Protein AF-A0A961FV97-F1 (afdb_monomer)

Structure (mmCIF, N/CA/C/O backbone):
data_AF-A0A961FV97-F1
#
_entry.id   AF-A0A961FV97-F1
#
loop_
_atom_site.group_PDB
_atom_site.id
_atom_site.type_symbol
_atom_site.label_atom_id
_atom_site.label_alt_id
_atom_site.label_comp_id
_atom_site.label_asym_id
_atom_site.label_entity_id
_atom_site.label_seq_id
_atom_site.pdbx_PDB_ins_code
_atom_site.Cartn_x
_atom_site.Cartn_y
_atom_site.Cartn_z
_atom_site.occupancy
_atom_site.B_iso_or_equiv
_atom_site.auth_seq_id
_atom_site.auth_comp_id
_atom_site.auth_asym_id
_atom_site.auth_atom_id
_atom_site.pdbx_PDB_model_num
ATOM 1 N N . ALA A 1 1 ? 48.982 -14.581 -46.080 1.00 37.19 1 ALA A N 1
ATOM 2 C CA . ALA A 1 1 ? 48.471 -15.186 -44.839 1.00 37.19 1 ALA A CA 1
ATOM 3 C C . ALA A 1 1 ? 47.588 -14.152 -44.159 1.00 37.19 1 ALA A C 1
ATOM 5 O O . ALA A 1 1 ? 48.095 -13.222 -43.548 1.00 37.19 1 ALA A O 1
ATOM 6 N N . THR A 1 2 ? 46.283 -14.227 -44.395 1.00 39.31 2 THR A N 1
ATOM 7 C CA . THR A 1 2 ? 45.277 -13.416 -43.706 1.00 39.31 2 THR A CA 1
ATOM 8 C C . THR A 1 2 ? 45.212 -13.889 -42.258 1.00 39.31 2 THR A C 1
ATOM 10 O O . THR A 1 2 ? 44.825 -15.026 -41.998 1.00 39.31 2 THR A O 1
ATOM 13 N N . GLY A 1 3 ? 45.691 -13.055 -41.335 1.00 36.88 3 GLY A N 1
ATOM 14 C CA . GLY A 1 3 ? 45.667 -13.336 -39.904 1.00 36.88 3 GLY A CA 1
ATOM 15 C C . GLY A 1 3 ? 44.233 -13.304 -39.395 1.00 36.88 3 GLY A C 1
ATOM 16 O O . GLY A 1 3 ? 43.638 -12.235 -39.295 1.00 36.88 3 GLY A O 1
ATOM 17 N N . ALA A 1 4 ? 43.680 -14.478 -39.099 1.00 38.97 4 ALA A N 1
ATOM 18 C CA . ALA A 1 4 ? 42.462 -14.601 -38.318 1.00 38.97 4 ALA A CA 1
ATOM 19 C C . ALA A 1 4 ? 42.787 -14.157 -36.887 1.00 38.97 4 ALA A C 1
ATOM 21 O O . ALA A 1 4 ? 43.518 -14.837 -36.167 1.00 38.97 4 ALA A O 1
ATOM 22 N N . VAL A 1 5 ? 42.295 -12.979 -36.508 1.00 42.28 5 VAL A N 1
ATOM 23 C CA . VAL A 1 5 ? 42.324 -12.508 -35.125 1.00 42.28 5 VAL A CA 1
ATOM 24 C C . VAL A 1 5 ? 41.378 -13.430 -34.364 1.00 42.28 5 VAL A C 1
ATOM 26 O O . VAL A 1 5 ? 40.165 -13.368 -34.551 1.00 42.28 5 VAL A O 1
ATOM 29 N N . ALA A 1 6 ? 41.934 -14.371 -33.603 1.00 42.12 6 ALA A N 1
ATOM 30 C CA . ALA A 1 6 ? 41.151 -15.226 -32.727 1.00 42.12 6 ALA A CA 1
ATOM 31 C C . ALA A 1 6 ? 40.450 -14.317 -31.713 1.00 42.12 6 ALA A C 1
ATOM 33 O O . ALA A 1 6 ? 41.104 -13.745 -30.841 1.00 42.12 6 ALA A O 1
ATOM 34 N N . ALA A 1 7 ? 39.139 -14.132 -31.886 1.00 45.66 7 ALA A N 1
ATOM 35 C CA . ALA A 1 7 ? 38.299 -13.448 -30.922 1.00 45.66 7 ALA A CA 1
ATOM 36 C C . ALA A 1 7 ? 38.490 -14.150 -29.575 1.00 45.66 7 ALA A C 1
ATOM 38 O O . ALA A 1 7 ? 38.237 -15.348 -29.445 1.00 45.66 7 ALA A O 1
ATOM 39 N N . THR A 1 8 ? 39.021 -13.420 -28.601 1.00 49.28 8 THR A N 1
ATOM 40 C CA . THR A 1 8 ? 39.111 -13.865 -27.216 1.00 49.28 8 THR A CA 1
ATOM 41 C C . THR A 1 8 ? 37.691 -14.125 -26.736 1.00 49.28 8 THR A C 1
ATOM 43 O O . THR A 1 8 ? 36.945 -13.183 -26.487 1.00 49.28 8 THR A O 1
ATOM 46 N N . VAL A 1 9 ? 37.298 -15.397 -26.682 1.00 55.88 9 VAL A N 1
ATOM 47 C CA . VAL A 1 9 ? 36.028 -15.814 -26.090 1.00 55.88 9 VAL A CA 1
ATOM 48 C C . VAL A 1 9 ? 36.140 -15.512 -24.601 1.00 55.88 9 VAL A C 1
ATOM 50 O O . VAL A 1 9 ? 36.917 -16.155 -23.896 1.00 55.88 9 VAL A O 1
ATOM 53 N N . ASP A 1 10 ? 35.441 -14.471 -24.156 1.00 61.47 10 ASP A N 1
ATOM 54 C CA . ASP A 1 10 ? 35.341 -14.121 -22.745 1.00 61.47 10 ASP A CA 1
ATOM 55 C C . ASP A 1 10 ? 34.707 -15.312 -21.999 1.00 61.47 10 ASP A C 1
ATOM 57 O O . ASP A 1 10 ? 33.595 -15.720 -22.344 1.00 61.47 10 ASP A O 1
ATOM 61 N N . PRO A 1 11 ? 35.399 -15.924 -21.019 1.00 65.62 11 PRO A N 1
ATOM 62 C CA . PRO A 1 11 ? 34.883 -17.081 -20.289 1.00 65.62 11 PRO A CA 1
ATOM 63 C C . PRO A 1 11 ? 33.645 -16.760 -19.437 1.00 65.62 11 PRO A C 1
ATOM 65 O O . PRO A 1 11 ? 33.004 -17.692 -18.958 1.00 65.62 11 PRO A O 1
ATOM 68 N N . ASN A 1 12 ? 33.307 -15.477 -19.261 1.00 69.12 12 ASN A N 1
ATOM 69 C CA . ASN A 1 12 ? 32.109 -15.010 -18.560 1.00 69.12 12 ASN A CA 1
ATOM 70 C C . ASN A 1 12 ? 31.096 -14.332 -19.503 1.00 69.12 12 ASN A C 1
ATOM 72 O O . ASN A 1 12 ? 30.294 -13.518 -19.043 1.00 69.12 12 ASN A O 1
ATOM 76 N N . ALA A 1 13 ? 31.153 -14.615 -20.810 1.00 79.88 13 ALA A N 1
ATOM 77 C CA . ALA A 1 13 ? 30.175 -14.098 -21.761 1.00 79.88 13 ALA A CA 1
ATOM 78 C C . ALA A 1 13 ? 28.775 -14.667 -21.479 1.00 79.88 13 ALA A C 1
ATOM 80 O O . ALA A 1 13 ? 28.587 -15.883 -21.390 1.00 79.88 13 ALA A O 1
ATOM 81 N N . ASP A 1 14 ? 27.800 -13.772 -21.378 1.00 86.56 14 ASP A N 1
ATOM 82 C CA . ASP A 1 14 ? 26.389 -14.095 -21.245 1.00 86.56 14 ASP A CA 1
ATOM 83 C C . ASP A 1 14 ? 25.780 -14.449 -22.612 1.00 86.56 14 ASP A C 1
ATOM 85 O O . ASP A 1 14 ? 26.166 -13.923 -23.660 1.00 86.56 14 ASP A O 1
ATOM 89 N N . ASP A 1 15 ? 24.778 -15.330 -22.616 1.00 87.50 15 ASP A N 1
ATOM 90 C CA . ASP A 1 15 ? 24.042 -15.671 -23.835 1.00 87.50 15 ASP A CA 1
ATOM 91 C C . ASP A 1 15 ? 23.027 -14.575 -24.188 1.00 87.50 15 ASP A C 1
ATOM 93 O O . ASP A 1 15 ? 21.862 -14.609 -23.778 1.00 87.50 15 ASP A O 1
ATOM 97 N N . LEU A 1 16 ? 23.476 -13.603 -24.984 1.00 85.19 16 LEU A N 1
ATOM 98 C CA . LEU A 1 16 ? 22.662 -12.470 -25.423 1.00 85.19 16 LEU A CA 1
ATOM 99 C C . LEU A 1 16 ? 21.421 -12.875 -26.232 1.00 85.19 16 LEU A C 1
ATOM 101 O O . LEU A 1 16 ? 20.489 -12.079 -26.317 1.00 85.19 16 LEU A O 1
ATOM 105 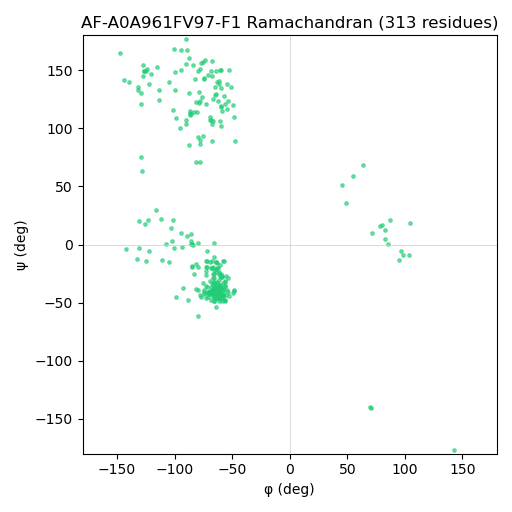N N . THR A 1 17 ? 21.339 -14.093 -26.783 1.00 86.19 17 THR A N 1
ATOM 106 C CA . THR A 1 17 ? 20.124 -14.538 -27.494 1.00 86.19 17 THR A CA 1
ATOM 107 C C . THR A 1 17 ? 18.907 -14.632 -26.569 1.00 86.19 17 THR A C 1
ATOM 109 O O . THR A 1 17 ? 17.774 -14.442 -27.014 1.00 86.19 17 THR A O 1
ATOM 112 N N . ARG A 1 18 ? 19.129 -14.789 -25.254 1.00 82.69 18 ARG A N 1
ATOM 113 C CA . ARG A 1 18 ? 18.078 -14.765 -24.221 1.00 82.69 18 ARG A CA 1
ATOM 114 C C . ARG A 1 18 ? 17.369 -13.411 -24.100 1.00 82.69 18 ARG A C 1
ATOM 116 O O . ARG A 1 18 ? 16.279 -13.332 -23.542 1.00 82.69 18 ARG A O 1
ATOM 123 N N . LEU A 1 19 ? 17.938 -12.350 -24.674 1.00 77.69 19 LEU A N 1
ATOM 124 C CA . LEU A 1 19 ? 17.291 -11.041 -24.773 1.00 77.69 19 LEU A CA 1
ATOM 125 C C . LEU A 1 19 ? 16.144 -11.009 -25.790 1.00 77.69 19 LEU A C 1
ATOM 127 O O . LEU A 1 19 ? 15.458 -9.996 -25.873 1.00 77.69 19 LEU A O 1
ATOM 131 N N . GLY A 1 20 ? 15.911 -12.086 -26.546 1.00 77.69 20 GLY A N 1
ATOM 132 C CA . GLY A 1 20 ? 14.923 -12.106 -27.628 1.00 77.69 20 GLY A CA 1
ATOM 133 C C . GLY A 1 20 ? 15.434 -11.466 -28.924 1.00 77.69 20 GLY A C 1
ATOM 134 O O . GLY A 1 20 ? 14.643 -11.129 -29.800 1.00 77.69 20 GLY A O 1
ATOM 135 N N . ILE A 1 21 ? 16.755 -11.291 -29.053 1.00 81.94 21 ILE A N 1
ATOM 136 C CA . ILE A 1 21 ? 17.415 -10.823 -30.280 1.00 81.94 21 ILE A CA 1
ATOM 137 C C . ILE A 1 21 ? 17.803 -11.996 -31.180 1.00 81.94 21 ILE A C 1
ATOM 139 O O . ILE A 1 21 ? 18.021 -13.115 -30.713 1.00 81.94 21 ILE A O 1
ATOM 143 N N . SER A 1 22 ? 17.936 -11.744 -32.484 1.00 82.62 22 SER A N 1
ATOM 144 C CA . SER A 1 22 ? 18.380 -12.775 -33.424 1.00 82.62 22 SER A CA 1
ATOM 145 C C . SER A 1 22 ? 19.824 -13.226 -33.127 1.00 82.62 22 SER A C 1
ATOM 147 O O . SER A 1 22 ? 20.645 -12.413 -32.686 1.00 82.62 22 SER A O 1
ATOM 149 N N . PRO A 1 23 ? 20.187 -14.493 -33.415 1.00 83.75 23 PRO A N 1
ATOM 150 C CA . PRO A 1 23 ? 21.558 -14.983 -33.240 1.00 83.75 23 PRO A CA 1
ATOM 151 C C . PRO A 1 23 ? 22.605 -14.164 -34.009 1.00 83.75 23 PRO A C 1
ATOM 153 O O . PRO A 1 23 ? 23.728 -13.993 -33.541 1.00 83.75 23 PRO A O 1
ATOM 156 N N . GLU A 1 24 ? 22.230 -13.621 -35.171 1.00 82.50 24 GLU A N 1
ATOM 157 C CA . GLU A 1 24 ? 23.090 -12.740 -35.968 1.00 82.50 24 GLU A CA 1
ATOM 158 C C . GLU A 1 24 ? 23.379 -11.419 -35.249 1.00 82.50 24 GLU A C 1
ATOM 160 O O . GLU A 1 24 ? 24.525 -10.967 -35.220 1.00 82.50 24 GLU A O 1
ATOM 165 N N . LEU A 1 25 ? 22.364 -10.825 -34.613 1.00 82.25 25 LEU A N 1
ATOM 166 C CA . LEU A 1 25 ? 22.528 -9.594 -33.849 1.00 82.25 25 LEU A CA 1
ATOM 167 C C . LEU A 1 25 ? 23.323 -9.834 -32.561 1.00 82.25 25 LEU A C 1
ATOM 169 O O . LEU A 1 25 ? 24.219 -9.057 -32.243 1.00 82.25 25 LEU A O 1
ATOM 173 N N . ALA A 1 26 ? 23.070 -10.943 -31.861 1.00 84.88 26 ALA A N 1
ATOM 174 C CA . ALA A 1 26 ? 23.862 -11.346 -30.700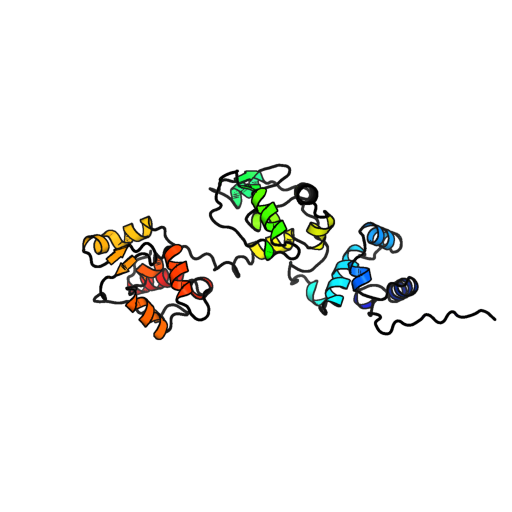 1.00 84.88 26 ALA A CA 1
ATOM 175 C C . ALA A 1 26 ? 25.351 -11.509 -31.056 1.00 84.88 26 ALA A C 1
ATOM 177 O O . ALA A 1 26 ? 26.225 -11.009 -30.347 1.00 84.88 26 ALA A O 1
ATOM 178 N N . ALA A 1 27 ? 25.656 -12.139 -32.197 1.00 82.94 27 ALA A N 1
ATOM 179 C CA . ALA A 1 27 ? 27.024 -12.261 -32.693 1.00 82.94 27 ALA A CA 1
ATOM 180 C C . ALA A 1 27 ? 27.648 -10.897 -33.048 1.00 82.94 27 ALA A C 1
ATOM 182 O O . ALA A 1 27 ? 28.827 -10.673 -32.768 1.00 82.94 27 ALA A O 1
ATOM 183 N N . ALA A 1 28 ? 26.869 -9.972 -33.619 1.00 82.62 28 ALA A N 1
ATOM 184 C CA . ALA A 1 28 ? 27.327 -8.618 -33.928 1.00 82.62 28 ALA A CA 1
ATOM 185 C C . ALA A 1 28 ? 27.635 -7.793 -32.665 1.00 82.62 28 ALA A C 1
ATOM 187 O O . ALA A 1 28 ? 28.627 -7.064 -32.641 1.00 82.62 28 ALA A O 1
ATOM 188 N N . LEU A 1 29 ? 26.831 -7.930 -31.605 1.00 84.44 29 LEU A N 1
ATOM 189 C CA . LEU A 1 29 ? 27.078 -7.298 -30.303 1.00 84.44 29 LEU A CA 1
ATOM 190 C C . LEU A 1 29 ? 28.338 -7.867 -29.635 1.00 84.44 29 LEU A C 1
ATOM 192 O O . LEU A 1 29 ? 29.216 -7.098 -29.237 1.00 84.44 29 LEU A O 1
ATOM 196 N N . ASN A 1 30 ? 28.496 -9.194 -29.648 1.00 83.94 30 ASN A N 1
ATOM 197 C CA . ASN A 1 30 ? 29.706 -9.862 -29.163 1.00 83.94 30 ASN A CA 1
ATOM 198 C C . ASN A 1 30 ? 30.962 -9.380 -29.910 1.00 83.94 30 ASN A C 1
ATOM 200 O O . ASN A 1 30 ? 31.987 -9.097 -29.292 1.00 83.94 30 ASN A O 1
ATOM 204 N N . ALA A 1 31 ? 30.882 -9.213 -31.236 1.00 82.50 31 ALA A N 1
ATOM 205 C CA . ALA A 1 31 ? 31.982 -8.686 -32.048 1.00 82.50 31 ALA A CA 1
ATOM 206 C C . ALA A 1 31 ? 32.322 -7.215 -31.737 1.00 82.50 31 ALA A C 1
ATOM 208 O O . ALA A 1 31 ? 33.460 -6.792 -31.947 1.00 82.50 31 ALA A O 1
ATOM 209 N N . LYS A 1 32 ? 31.359 -6.444 -31.215 1.00 81.44 32 LYS A N 1
ATOM 210 C CA . LYS A 1 32 ? 31.550 -5.071 -30.719 1.00 81.44 32 LYS A CA 1
ATOM 211 C C . LYS A 1 32 ? 32.032 -5.013 -29.258 1.00 81.44 32 LYS A C 1
ATOM 213 O O . LYS A 1 32 ? 32.198 -3.918 -28.731 1.00 81.44 32 LYS A O 1
ATOM 218 N N . GLY A 1 33 ? 32.292 -6.157 -28.616 1.00 83.56 33 GLY A N 1
ATOM 219 C CA . GLY A 1 33 ? 32.765 -6.238 -27.227 1.00 83.56 33 GLY A CA 1
ATOM 220 C C . GLY A 1 33 ? 31.656 -6.149 -26.174 1.00 83.56 33 GLY A C 1
ATOM 221 O O . GLY A 1 33 ? 31.946 -5.965 -24.992 1.00 83.56 33 GLY A O 1
ATOM 222 N N . ILE A 1 34 ? 30.397 -6.270 -26.598 1.00 86.44 34 ILE A N 1
ATOM 223 C CA . ILE A 1 34 ? 29.233 -6.352 -25.719 1.00 86.44 34 ILE A CA 1
ATOM 224 C C . ILE A 1 34 ? 28.952 -7.837 -25.538 1.00 86.44 34 ILE A C 1
ATOM 226 O O . ILE A 1 34 ? 28.415 -8.471 -26.439 1.00 86.44 34 ILE A O 1
ATOM 230 N N . THR A 1 35 ? 29.384 -8.391 -24.412 1.00 88.12 35 THR A N 1
ATOM 231 C CA . THR A 1 35 ? 29.334 -9.829 -24.114 1.00 88.12 35 THR A CA 1
ATOM 232 C C . THR A 1 35 ? 28.556 -10.139 -22.842 1.00 88.12 35 THR A C 1
ATOM 234 O O . THR A 1 35 ? 28.363 -11.310 -22.539 1.00 88.12 35 THR A O 1
ATOM 237 N N . ARG A 1 36 ? 28.109 -9.127 -22.083 1.00 87.50 36 ARG A N 1
ATOM 238 C CA . ARG A 1 36 ? 27.410 -9.306 -20.800 1.00 87.50 36 ARG A CA 1
ATOM 239 C C . ARG A 1 36 ? 26.059 -8.605 -20.768 1.00 87.50 36 ARG A C 1
ATOM 241 O O . ARG A 1 36 ? 25.895 -7.529 -21.344 1.00 87.50 36 ARG A O 1
ATOM 248 N N . PHE A 1 37 ? 25.114 -9.165 -20.016 1.00 83.00 37 PHE A N 1
ATOM 249 C CA . PHE A 1 37 ? 23.801 -8.556 -19.808 1.00 83.00 37 PHE A CA 1
ATOM 250 C C . PHE A 1 37 ? 23.900 -7.192 -19.110 1.00 83.00 37 PHE A C 1
ATOM 252 O O . PHE A 1 37 ? 23.177 -6.267 -19.464 1.00 83.00 37 PHE A O 1
ATOM 259 N N . GLU A 1 38 ? 24.842 -7.023 -18.178 1.00 79.44 38 GLU A N 1
ATOM 260 C CA . GLU A 1 38 ? 25.075 -5.742 -17.490 1.00 79.44 38 GLU A CA 1
ATOM 261 C C . GLU A 1 38 ? 25.397 -4.602 -18.471 1.00 79.44 38 GLU A C 1
ATOM 263 O O . GLU A 1 38 ? 24.897 -3.495 -18.310 1.00 79.44 38 GLU A O 1
ATOM 268 N N . GLN A 1 39 ? 26.163 -4.883 -19.531 1.00 83.38 39 GLN A N 1
ATOM 269 C CA . GLN A 1 39 ? 26.533 -3.876 -20.531 1.00 83.38 39 GLN A CA 1
ATOM 270 C C . GLN A 1 39 ? 25.329 -3.419 -21.362 1.00 83.38 39 GLN A C 1
ATOM 272 O O . GLN A 1 39 ? 25.237 -2.246 -21.706 1.00 83.38 39 GLN A O 1
ATOM 277 N N . VAL A 1 40 ? 24.411 -4.339 -21.675 1.00 81.88 40 VAL A N 1
ATOM 278 C CA . VAL A 1 40 ? 23.165 -4.038 -22.401 1.00 81.88 40 VAL A CA 1
ATOM 279 C C . VAL A 1 40 ? 22.151 -3.343 -21.487 1.00 81.88 40 VAL A C 1
ATOM 281 O O . VAL A 1 40 ? 21.396 -2.483 -21.935 1.00 81.88 40 VAL A O 1
ATOM 284 N N . ALA A 1 41 ? 22.149 -3.679 -20.194 1.00 75.56 41 ALA A N 1
ATOM 285 C CA . ALA A 1 41 ? 21.286 -3.054 -19.194 1.00 75.56 41 ALA A CA 1
ATOM 286 C C . ALA A 1 41 ? 21.609 -1.568 -18.959 1.00 75.56 41 ALA A C 1
ATOM 288 O O . ALA A 1 41 ? 20.712 -0.799 -18.615 1.00 75.56 41 ALA A O 1
ATOM 289 N N . ASP A 1 42 ? 22.866 -1.168 -19.161 1.00 74.88 42 ASP A N 1
ATOM 290 C CA . ASP A 1 42 ? 23.341 0.206 -18.970 1.00 74.88 42 ASP A CA 1
ATOM 291 C C . ASP A 1 42 ? 23.333 1.049 -20.266 1.00 74.88 42 ASP A C 1
ATOM 293 O O . ASP A 1 42 ? 23.847 2.170 -20.270 1.00 74.88 42 ASP A O 1
ATOM 297 N N . TRP A 1 43 ? 22.736 0.555 -21.362 1.00 80.88 43 TRP A N 1
ATOM 298 C CA . TRP A 1 43 ? 22.625 1.313 -22.614 1.00 80.88 43 TRP A CA 1
ATOM 299 C C . TRP A 1 43 ? 21.830 2.611 -22.460 1.00 80.88 43 TRP A C 1
ATOM 301 O O . TRP A 1 43 ? 20.762 2.673 -21.846 1.00 80.88 43 TRP A O 1
ATOM 311 N N . SER A 1 44 ? 22.347 3.661 -23.089 1.00 72.38 44 SER A N 1
ATOM 312 C CA . SER A 1 44 ? 21.701 4.963 -23.178 1.00 72.38 44 SER A CA 1
ATOM 313 C C . SER A 1 44 ? 20.540 4.965 -24.188 1.00 72.38 44 SER A C 1
ATOM 315 O O . SER A 1 44 ? 20.526 4.173 -25.134 1.00 72.38 44 SER A O 1
ATOM 317 N N . PRO A 1 45 ? 19.575 5.899 -24.058 1.00 63.56 45 PRO A N 1
ATOM 318 C CA . PRO A 1 45 ? 18.495 6.060 -25.035 1.00 63.56 45 PRO A CA 1
ATOM 319 C C . PRO A 1 45 ? 18.990 6.292 -26.468 1.00 63.56 45 PRO A C 1
ATOM 321 O O . PRO A 1 45 ? 18.340 5.863 -27.416 1.00 63.56 45 PRO A O 1
ATOM 324 N N . GLU A 1 46 ? 20.145 6.939 -26.631 1.00 71.00 46 GLU A N 1
ATOM 325 C CA . GLU A 1 46 ? 20.762 7.178 -27.939 1.00 71.00 46 GLU A CA 1
ATOM 326 C C . GLU A 1 46 ? 21.288 5.881 -28.563 1.00 71.00 46 GLU A C 1
ATOM 328 O O . GLU A 1 46 ? 21.082 5.642 -29.752 1.00 71.00 46 GLU A O 1
ATOM 333 N N . GLU A 1 47 ? 21.909 5.007 -27.767 1.00 78.88 47 GLU A N 1
ATOM 334 C CA . GLU A 1 47 ? 22.367 3.688 -28.219 1.00 78.88 47 GLU A CA 1
ATOM 335 C C . GLU A 1 47 ? 21.189 2.783 -28.590 1.00 78.88 47 GLU A C 1
ATOM 337 O O . GLU A 1 47 ? 21.224 2.113 -29.623 1.00 78.88 47 GLU A O 1
ATOM 342 N N . ILE A 1 48 ? 20.111 2.823 -27.803 1.00 72.69 48 ILE A N 1
ATOM 343 C CA . ILE A 1 48 ? 18.863 2.100 -28.080 1.00 72.69 48 ILE A CA 1
ATOM 344 C C . ILE A 1 48 ? 18.216 2.609 -29.374 1.00 72.69 48 ILE A C 1
ATOM 346 O O . ILE A 1 48 ? 17.806 1.812 -30.220 1.00 72.69 48 ILE A O 1
ATOM 350 N N . ALA A 1 49 ? 18.137 3.931 -29.551 1.00 71.00 49 ALA A N 1
ATOM 351 C CA . ALA A 1 49 ? 17.576 4.552 -30.748 1.00 71.00 49 ALA A CA 1
ATOM 352 C C . ALA A 1 49 ? 18.410 4.238 -31.996 1.00 71.00 49 ALA A C 1
ATOM 354 O O . ALA A 1 49 ? 17.849 3.922 -33.044 1.00 71.00 49 ALA A O 1
ATOM 355 N N . SER A 1 50 ? 19.739 4.269 -31.869 1.00 80.12 50 SER A N 1
ATOM 356 C CA . SER A 1 50 ? 20.679 3.890 -32.926 1.00 80.12 50 SER A CA 1
ATOM 357 C C . SER A 1 50 ? 20.481 2.431 -33.349 1.00 80.12 50 SER A C 1
ATOM 359 O O . SER A 1 50 ? 20.308 2.138 -34.530 1.00 80.12 50 SER A O 1
ATOM 361 N N . LEU A 1 51 ? 20.375 1.513 -32.382 1.00 79.44 51 LEU A N 1
ATOM 362 C CA . LEU A 1 51 ? 20.134 0.096 -32.653 1.00 79.44 51 LEU A CA 1
ATOM 363 C C . LEU A 1 51 ? 18.761 -0.160 -33.294 1.00 79.44 51 LEU A C 1
ATOM 365 O O . LEU A 1 51 ? 18.647 -0.979 -34.203 1.00 79.44 51 LEU A O 1
ATOM 369 N N . SER A 1 52 ? 17.724 0.545 -32.835 1.00 76.19 52 SER A N 1
ATOM 370 C CA . SER A 1 52 ? 16.375 0.486 -33.412 1.00 76.19 52 SER A CA 1
ATOM 371 C C . SER A 1 52 ? 16.348 0.984 -34.864 1.00 76.19 52 SER A C 1
ATOM 373 O O . SER A 1 52 ? 15.663 0.409 -35.710 1.00 76.19 52 SER A O 1
ATOM 375 N N . ALA A 1 53 ? 17.131 2.024 -35.174 1.00 77.69 53 ALA A N 1
ATOM 376 C CA . ALA A 1 53 ? 17.266 2.560 -36.526 1.00 77.69 53 ALA A CA 1
ATOM 377 C C . ALA A 1 53 ? 17.987 1.586 -37.475 1.00 77.69 53 ALA A C 1
ATOM 379 O O . ALA A 1 53 ? 17.568 1.434 -38.623 1.00 77.69 53 ALA A O 1
ATOM 380 N N . ASP A 1 54 ? 19.028 0.903 -36.990 1.00 76.44 54 ASP A N 1
ATOM 381 C CA . ASP A 1 54 ? 19.772 -0.109 -37.753 1.00 76.44 54 ASP A CA 1
ATOM 382 C C . ASP A 1 54 ? 18.974 -1.417 -37.942 1.00 76.44 54 ASP A C 1
ATOM 384 O O . ASP A 1 54 ? 19.179 -2.141 -38.921 1.00 76.44 54 ASP A O 1
ATOM 388 N N . HIS A 1 55 ? 18.039 -1.720 -37.033 1.00 75.94 55 HIS A N 1
ATOM 389 C CA . HIS A 1 55 ? 17.250 -2.956 -37.020 1.00 75.94 55 HIS A CA 1
ATOM 390 C C . HIS A 1 55 ? 15.738 -2.683 -36.893 1.00 75.94 55 HIS A C 1
ATOM 392 O O . HIS A 1 55 ? 15.143 -2.924 -35.837 1.00 75.94 55 HIS A O 1
ATOM 398 N N . PRO A 1 56 ? 15.076 -2.230 -37.976 1.00 64.56 56 PRO A N 1
ATOM 399 C CA . PRO A 1 56 ? 13.646 -1.944 -37.960 1.00 64.56 56 PRO A CA 1
ATOM 400 C C . PRO A 1 56 ? 12.825 -3.212 -37.673 1.00 64.56 56 PRO A C 1
ATOM 402 O O . PRO A 1 56 ? 12.930 -4.211 -38.383 1.00 64.56 56 PRO A O 1
ATOM 405 N N . GLY A 1 57 ? 11.994 -3.160 -36.628 1.00 58.75 57 GLY A N 1
ATOM 406 C CA . GLY A 1 57 ? 11.170 -4.283 -36.156 1.00 58.75 57 GLY A CA 1
ATOM 407 C C . GLY A 1 57 ? 11.698 -4.973 -34.894 1.00 58.75 57 GLY A C 1
ATOM 408 O O . GLY A 1 57 ? 10.984 -5.779 -34.302 1.00 58.75 57 GLY A O 1
ATOM 409 N N . LEU A 1 58 ? 12.910 -4.633 -34.447 1.00 70.38 58 LEU A N 1
ATOM 410 C CA . LEU A 1 58 ? 13.402 -5.007 -33.127 1.00 70.38 58 LEU A CA 1
ATOM 411 C C . LEU A 1 58 ? 12.804 -4.072 -32.071 1.00 70.38 58 LEU A C 1
ATOM 413 O O . LEU A 1 58 ? 12.907 -2.852 -32.198 1.00 70.38 58 LEU A O 1
ATOM 417 N N . ASN A 1 59 ? 12.254 -4.624 -30.988 1.00 65.75 59 ASN A N 1
ATOM 418 C CA . ASN A 1 59 ? 11.886 -3.807 -29.834 1.00 65.75 59 ASN A CA 1
ATOM 419 C C . ASN A 1 59 ? 13.138 -3.474 -29.005 1.00 65.75 59 ASN A C 1
ATOM 421 O O . ASN A 1 59 ? 13.359 -4.018 -27.927 1.00 65.75 59 ASN A O 1
ATOM 425 N N . ALA A 1 60 ? 14.011 -2.614 -29.542 1.00 72.69 60 ALA A N 1
ATOM 426 C CA . ALA A 1 60 ? 15.285 -2.273 -28.905 1.00 72.69 60 ALA A CA 1
ATOM 427 C C . ALA A 1 60 ? 15.093 -1.636 -27.516 1.00 72.69 60 ALA A C 1
ATOM 429 O O . ALA A 1 60 ? 15.951 -1.786 -26.649 1.00 72.69 60 ALA A O 1
ATOM 430 N N . GLY A 1 61 ? 13.945 -0.983 -27.290 1.00 63.59 61 GLY A N 1
ATOM 431 C CA . GLY A 1 61 ? 13.554 -0.431 -25.991 1.00 63.59 61 GLY A CA 1
ATOM 432 C C . GLY A 1 61 ? 13.352 -1.485 -24.898 1.00 63.59 61 GLY A C 1
ATOM 433 O O . GLY A 1 61 ? 13.474 -1.157 -23.720 1.00 63.59 61 GLY A O 1
ATOM 434 N N . ASP A 1 62 ? 13.119 -2.749 -25.270 1.00 65.94 62 ASP A N 1
ATOM 435 C CA . ASP A 1 62 ? 12.963 -3.849 -24.314 1.00 65.94 62 ASP A CA 1
ATOM 436 C C . ASP A 1 62 ? 14.290 -4.473 -23.868 1.00 65.94 62 ASP A C 1
ATOM 438 O O . ASP A 1 62 ? 14.365 -5.141 -22.836 1.00 65.94 62 ASP A O 1
ATOM 442 N N . LEU A 1 63 ? 15.364 -4.265 -24.629 1.00 77.44 63 LEU A N 1
ATOM 443 C CA . LEU A 1 63 ? 16.633 -4.954 -24.397 1.00 77.44 63 LEU A CA 1
ATOM 444 C C . LEU A 1 63 ? 17.284 -4.617 -23.049 1.00 77.44 63 LEU A C 1
ATOM 446 O O . LEU A 1 63 ? 17.723 -5.558 -22.384 1.00 77.44 63 LEU A O 1
ATOM 450 N N . PRO A 1 64 ? 17.317 -3.352 -22.582 1.00 77.50 64 PRO A N 1
ATOM 451 C CA . PRO A 1 64 ? 17.964 -3.028 -21.313 1.00 77.50 64 PRO A CA 1
ATOM 452 C C . PRO A 1 64 ? 17.291 -3.685 -20.104 1.00 77.50 64 PRO A C 1
ATOM 454 O O . PRO A 1 64 ? 17.972 -4.197 -19.214 1.00 77.50 64 PRO A O 1
ATOM 457 N N . TRP A 1 65 ? 15.954 -3.726 -20.065 1.00 67.88 65 TRP A N 1
ATOM 458 C CA . TRP A 1 65 ? 15.248 -4.334 -18.933 1.00 67.88 65 TRP A CA 1
ATOM 459 C C . TRP A 1 65 ? 15.322 -5.863 -18.979 1.00 67.88 65 TRP A C 1
ATOM 461 O O . TRP A 1 65 ? 15.547 -6.484 -17.939 1.00 67.88 65 TRP A O 1
ATOM 471 N N . ARG A 1 66 ? 15.218 -6.475 -20.171 1.00 74.88 66 ARG A N 1
ATOM 472 C CA . ARG A 1 66 ? 15.401 -7.927 -20.344 1.00 74.88 66 ARG A CA 1
ATOM 473 C C . ARG A 1 66 ? 16.810 -8.344 -19.933 1.00 74.88 66 ARG A C 1
ATOM 475 O O . ARG A 1 66 ? 16.977 -9.347 -19.245 1.00 74.88 66 ARG A O 1
ATOM 482 N N . ALA A 1 67 ? 17.815 -7.539 -20.276 1.00 81.19 67 ALA A N 1
ATOM 483 C CA . ALA A 1 67 ? 19.192 -7.766 -19.859 1.00 81.19 67 ALA A CA 1
ATOM 484 C C . ALA A 1 67 ? 19.352 -7.664 -18.345 1.00 81.19 67 ALA A C 1
ATOM 486 O O . ALA A 1 67 ? 19.955 -8.538 -17.730 1.00 81.19 67 ALA A O 1
ATOM 487 N N . ARG A 1 68 ? 18.742 -6.663 -17.709 1.00 72.69 68 ARG A N 1
ATOM 488 C CA . ARG A 1 68 ? 18.780 -6.540 -16.250 1.00 72.69 68 ARG A CA 1
ATOM 489 C C . ARG A 1 68 ? 18.123 -7.726 -15.540 1.00 72.69 68 ARG A C 1
ATOM 491 O O . ARG A 1 68 ? 18.696 -8.233 -14.584 1.00 72.69 68 ARG A O 1
ATOM 498 N N . ALA A 1 69 ? 16.969 -8.188 -16.021 1.00 68.31 69 ALA A N 1
ATOM 499 C CA . ALA A 1 69 ? 16.292 -9.361 -15.466 1.00 68.31 69 ALA A CA 1
ATOM 500 C C . ALA A 1 69 ? 17.183 -10.609 -15.547 1.00 68.31 69 ALA A C 1
ATOM 502 O O . ALA A 1 69 ? 17.366 -11.306 -14.553 1.00 68.31 69 ALA A O 1
ATOM 503 N N . LEU A 1 70 ? 17.812 -10.837 -16.701 1.00 79.38 70 LEU A N 1
ATOM 504 C CA . LEU A 1 70 ? 18.725 -11.960 -16.900 1.00 79.38 70 LEU A CA 1
ATOM 505 C C . LEU A 1 70 ? 20.005 -11.845 -16.058 1.00 79.38 70 LEU A C 1
ATOM 507 O O . LEU A 1 70 ? 20.482 -12.865 -15.562 1.00 79.38 70 LEU A O 1
ATOM 511 N N . ALA A 1 71 ? 20.529 -10.631 -15.852 1.00 78.44 71 ALA A N 1
ATOM 512 C CA . ALA A 1 71 ? 21.663 -10.372 -14.960 1.00 78.44 71 ALA A CA 1
ATOM 513 C C . ALA A 1 71 ? 21.327 -10.677 -13.487 1.00 78.44 71 ALA A C 1
ATOM 515 O O . ALA A 1 71 ? 22.158 -11.227 -12.768 1.00 78.44 71 ALA A O 1
ATOM 516 N N . ASP A 1 72 ? 20.090 -10.394 -13.067 1.00 72.00 72 ASP A N 1
ATOM 517 C CA . ASP A 1 72 ? 19.561 -10.716 -11.734 1.00 72.00 72 ASP A CA 1
ATOM 518 C C . ASP A 1 72 ? 19.115 -12.198 -11.612 1.00 72.00 72 ASP A C 1
ATOM 520 O O . ASP A 1 72 ? 18.643 -12.626 -10.557 1.00 72.00 72 ASP A O 1
ATOM 524 N N . GLY A 1 73 ? 19.272 -13.007 -12.671 1.00 75.50 73 GLY A N 1
ATOM 525 C CA . GLY A 1 73 ? 18.925 -14.435 -12.694 1.00 75.50 73 GLY A CA 1
ATOM 526 C C . GLY A 1 73 ? 17.431 -14.734 -12.871 1.00 75.50 73 GLY A C 1
ATOM 527 O O . GLY A 1 73 ? 16.998 -15.859 -12.618 1.00 75.50 73 GLY A O 1
ATOM 528 N N . LEU A 1 74 ? 16.647 -13.746 -13.298 1.00 67.31 74 LEU A N 1
ATOM 529 C CA . LEU A 1 74 ? 15.205 -13.835 -13.516 1.00 67.31 74 LEU A CA 1
ATOM 530 C C . LEU A 1 74 ? 14.892 -14.168 -14.985 1.00 67.31 74 LEU A C 1
ATOM 532 O O . LEU A 1 74 ? 15.642 -13.806 -15.893 1.00 67.31 74 LEU A O 1
ATOM 536 N N . ASP A 1 75 ? 13.777 -14.862 -15.223 1.00 71.56 75 ASP A N 1
ATOM 537 C CA . ASP A 1 75 ? 13.293 -15.163 -16.575 1.00 71.56 75 ASP A CA 1
ATOM 538 C C . ASP A 1 75 ? 12.421 -14.003 -17.100 1.00 71.56 75 ASP A C 1
ATOM 540 O O . ASP A 1 75 ? 11.325 -13.796 -16.577 1.00 71.56 75 ASP A O 1
ATOM 544 N N . PRO A 1 76 ? 12.871 -13.235 -18.113 1.00 63.53 76 PRO A N 1
ATOM 545 C CA . PRO A 1 76 ? 12.122 -12.094 -18.634 1.00 63.53 76 PRO A CA 1
ATOM 546 C C . PRO A 1 76 ? 10.813 -12.485 -19.333 1.00 63.53 76 PRO A C 1
ATOM 548 O O . PRO A 1 76 ? 9.901 -11.664 -19.380 1.00 63.53 76 PRO A O 1
ATOM 551 N N . ASP A 1 77 ? 10.690 -13.707 -19.858 1.00 63.47 77 ASP A N 1
ATOM 552 C CA . ASP A 1 77 ? 9.479 -14.148 -20.564 1.00 63.47 77 ASP A CA 1
ATOM 553 C C . ASP A 1 77 ? 8.397 -14.637 -19.588 1.00 63.47 77 ASP A C 1
ATOM 555 O O . ASP A 1 77 ? 7.205 -14.503 -19.861 1.00 63.47 77 ASP A O 1
ATOM 559 N N . ALA A 1 78 ? 8.796 -15.094 -18.397 1.00 59.28 78 ALA A N 1
ATOM 560 C CA . ALA A 1 78 ? 7.883 -15.332 -17.276 1.00 59.28 78 ALA A CA 1
ATOM 561 C C . ALA A 1 78 ? 7.367 -14.026 -16.633 1.00 59.28 78 ALA A C 1
ATOM 563 O O . ALA A 1 78 ? 6.399 -14.053 -15.877 1.00 59.28 78 ALA A O 1
ATOM 564 N N . LEU A 1 79 ? 8.005 -12.890 -16.938 1.00 52.97 79 LEU A N 1
ATOM 565 C CA . LEU A 1 79 ? 7.683 -11.556 -16.421 1.00 52.97 79 LEU A CA 1
ATOM 566 C C . LEU A 1 79 ? 6.907 -10.682 -17.425 1.00 52.97 79 LEU A C 1
ATOM 568 O O . LEU A 1 79 ? 6.674 -9.517 -17.132 1.00 52.97 79 LEU A O 1
ATOM 572 N N . GLY A 1 80 ? 6.550 -11.192 -18.612 1.00 42.41 80 GLY A N 1
ATOM 573 C CA . GLY A 1 80 ? 6.075 -10.379 -19.746 1.00 42.41 80 GLY A CA 1
ATOM 574 C C . GLY A 1 80 ? 4.725 -10.775 -20.357 1.00 42.41 80 GLY A C 1
ATOM 575 O O . GLY A 1 80 ? 4.449 -10.390 -21.491 1.00 42.41 80 GLY A O 1
ATOM 576 N N . GLY A 1 81 ? 3.902 -11.559 -19.654 1.00 39.56 81 GLY A N 1
ATOM 577 C CA . GLY A 1 81 ? 2.541 -11.911 -20.082 1.00 39.56 81 GLY A CA 1
ATOM 578 C C . GLY A 1 81 ? 1.464 -10.933 -19.594 1.00 39.56 81 GLY A C 1
ATOM 579 O O . GLY A 1 81 ? 1.733 -10.021 -18.822 1.00 39.56 81 GLY A O 1
ATOM 580 N N . GLU A 1 82 ? 0.214 -11.162 -19.995 1.00 33.19 82 GLU A N 1
ATOM 581 C CA . GLU A 1 82 ? -0.991 -10.496 -19.459 1.00 33.19 82 GLU A CA 1
ATOM 582 C C . GLU A 1 82 ? -1.173 -10.657 -17.927 1.00 33.19 82 GLU A C 1
ATOM 584 O O . GLU A 1 82 ? -1.888 -9.870 -17.312 1.00 33.19 82 GLU A O 1
ATOM 589 N N . ASP A 1 83 ? -0.430 -11.592 -17.320 1.00 35.66 83 ASP A N 1
ATOM 590 C CA . ASP A 1 83 ? -0.301 -11.842 -15.875 1.00 35.66 83 ASP A CA 1
ATOM 591 C C . ASP A 1 83 ? 1.027 -11.318 -15.263 1.00 35.66 83 ASP A C 1
ATOM 593 O O . ASP A 1 83 ? 1.418 -11.721 -14.166 1.00 35.66 83 ASP A O 1
ATOM 597 N N . ALA A 1 84 ? 1.776 -10.471 -15.980 1.00 43.53 84 ALA A N 1
ATOM 598 C CA . ALA A 1 84 ? 3.067 -9.947 -15.534 1.00 43.53 84 ALA A CA 1
ATOM 599 C C . ALA A 1 84 ? 2.961 -9.089 -14.265 1.00 43.53 84 ALA A C 1
ATOM 601 O O . ALA A 1 84 ? 2.078 -8.239 -14.140 1.00 43.53 84 ALA A O 1
ATOM 602 N N . ASP A 1 85 ? 3.933 -9.252 -13.363 1.00 43.41 85 ASP A N 1
ATOM 603 C CA . ASP A 1 85 ? 4.118 -8.361 -12.221 1.00 43.41 85 ASP A CA 1
ATOM 604 C C . ASP A 1 85 ? 4.364 -6.922 -12.731 1.00 43.41 85 ASP A C 1
ATOM 606 O O . ASP A 1 85 ? 5.363 -6.686 -13.418 1.00 43.41 85 ASP A O 1
ATOM 610 N N . PRO A 1 86 ? 3.499 -5.940 -12.410 1.00 45.28 86 PRO A N 1
ATOM 611 C CA . PRO A 1 86 ? 3.638 -4.553 -12.866 1.00 45.28 86 PRO A CA 1
ATOM 612 C C . PRO A 1 86 ? 4.964 -3.886 -12.453 1.00 45.28 86 PRO A C 1
ATOM 614 O O . PRO A 1 86 ? 5.343 -2.864 -13.035 1.00 45.28 86 PRO A O 1
ATOM 617 N N . ALA A 1 87 ? 5.721 -4.468 -11.516 1.00 46.03 87 ALA A N 1
ATOM 618 C CA . ALA A 1 87 ? 7.080 -4.047 -11.192 1.00 46.03 87 ALA A CA 1
ATOM 619 C C . ALA A 1 87 ? 8.119 -4.350 -12.300 1.00 46.03 87 ALA A C 1
ATOM 621 O O . ALA A 1 87 ? 9.197 -3.749 -12.295 1.00 46.03 87 ALA A O 1
ATOM 622 N N . TYR A 1 88 ? 7.809 -5.206 -13.286 1.00 48.09 88 TYR A N 1
ATOM 623 C CA . TYR A 1 88 ? 8.743 -5.677 -14.322 1.00 48.09 88 TYR A CA 1
ATOM 624 C C . TYR A 1 88 ? 8.133 -5.574 -15.744 1.00 48.09 88 TYR A C 1
ATOM 626 O O . TYR A 1 88 ? 6.948 -5.817 -15.943 1.00 48.09 88 TYR A O 1
ATOM 634 N N . GLY A 1 89 ? 8.898 -5.082 -16.736 1.00 47.59 89 GLY A N 1
ATOM 635 C CA . GLY A 1 89 ? 8.431 -4.811 -18.117 1.00 47.59 89 GLY A CA 1
ATOM 636 C C . GLY A 1 89 ? 9.038 -3.538 -18.756 1.00 47.59 89 GLY A C 1
ATOM 637 O O . GLY A 1 89 ? 9.860 -2.889 -18.106 1.00 47.59 89 GLY A O 1
ATOM 638 N N . PRO A 1 90 ? 8.650 -3.146 -19.995 1.00 44.88 90 PRO A N 1
ATOM 639 C CA . PRO A 1 90 ? 9.209 -1.994 -20.726 1.00 44.88 90 PRO A CA 1
ATOM 640 C C . PRO A 1 90 ? 9.195 -0.687 -19.925 1.00 44.88 90 PRO A C 1
ATOM 642 O O . PRO A 1 90 ? 8.271 -0.498 -19.123 1.00 44.88 90 PRO A O 1
ATOM 645 N N . PRO A 1 91 ? 10.140 0.250 -20.154 1.00 49.88 91 PRO A N 1
ATOM 646 C CA . PRO A 1 91 ? 10.085 1.581 -19.548 1.00 49.88 91 PRO A CA 1
ATOM 647 C C . PRO A 1 91 ? 8.694 2.179 -19.771 1.00 49.88 91 PRO A C 1
ATOM 649 O O . PRO 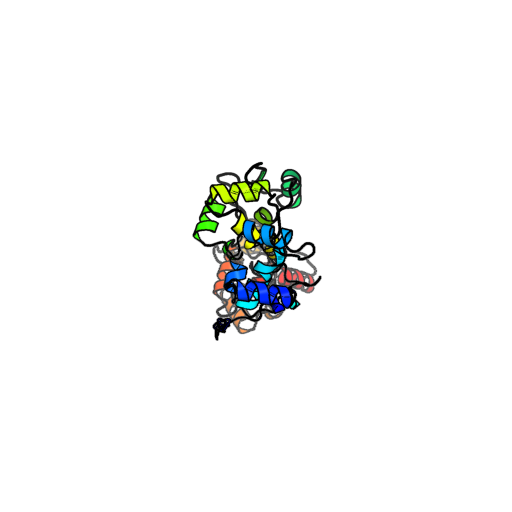A 1 91 ? 8.209 2.278 -20.898 1.00 49.88 91 PRO A O 1
ATOM 652 N N . HIS A 1 92 ? 8.006 2.482 -18.672 1.00 55.28 92 HIS A N 1
ATOM 653 C CA . HIS A 1 92 ? 6.642 2.980 -18.736 1.00 55.28 92 HIS A CA 1
ATOM 654 C C . HIS A 1 92 ? 6.708 4.498 -18.818 1.00 55.28 92 HIS A C 1
ATOM 656 O O . HIS A 1 92 ? 7.005 5.159 -17.822 1.00 55.28 92 HIS A O 1
ATOM 662 N N . ALA A 1 93 ? 6.477 5.028 -20.017 1.00 56.44 93 ALA A N 1
ATOM 663 C CA . ALA A 1 93 ? 6.290 6.456 -20.197 1.00 56.44 93 ALA A CA 1
ATOM 664 C C . ALA A 1 93 ? 5.021 6.875 -19.453 1.00 56.44 93 ALA A C 1
ATOM 666 O O . ALA A 1 93 ? 3.966 6.252 -19.608 1.00 56.44 93 ALA A O 1
ATOM 667 N N . ALA A 1 94 ? 5.139 7.914 -18.632 1.00 60.31 94 ALA A N 1
ATOM 668 C CA . ALA A 1 94 ? 3.989 8.500 -17.974 1.00 60.31 94 ALA A CA 1
ATOM 669 C C . ALA A 1 94 ? 2.980 9.011 -19.020 1.00 60.31 94 ALA A C 1
ATOM 671 O O . ALA A 1 94 ? 3.377 9.409 -20.121 1.00 60.31 94 ALA A O 1
ATOM 672 N N . PRO A 1 95 ? 1.676 9.015 -18.705 1.00 62.41 95 PRO A N 1
ATOM 673 C CA . PRO A 1 95 ? 0.678 9.619 -19.578 1.00 62.41 95 PRO A CA 1
ATOM 674 C C . PRO A 1 95 ? 1.039 11.080 -19.889 1.00 62.41 95 PRO A C 1
ATOM 676 O O . PRO A 1 95 ? 1.477 11.826 -19.014 1.00 62.41 95 PRO A O 1
ATOM 679 N N . ALA A 1 96 ? 0.859 11.492 -21.148 1.00 63.56 96 ALA A N 1
ATOM 680 C CA . ALA A 1 96 ? 1.232 12.833 -21.606 1.00 63.56 96 ALA A CA 1
ATOM 681 C C . ALA A 1 96 ? 0.482 13.943 -20.849 1.00 63.56 96 ALA A C 1
ATOM 683 O O . ALA A 1 96 ? 1.051 14.994 -20.568 1.00 63.56 96 ALA A O 1
ATOM 684 N N . GLU A 1 97 ? -0.774 13.688 -20.481 1.00 64.19 97 GLU A N 1
ATOM 685 C CA . GLU A 1 97 ? -1.610 14.595 -19.701 1.00 64.19 97 GLU A CA 1
ATOM 686 C C . GLU A 1 97 ? -2.424 13.790 -18.681 1.00 64.19 97 GLU A C 1
ATOM 688 O O . GLU A 1 97 ? -2.932 12.709 -18.989 1.00 64.19 97 GLU A O 1
ATOM 693 N N . VAL A 1 98 ? -2.556 14.328 -17.467 1.00 68.38 98 VAL A N 1
ATOM 694 C CA . VAL A 1 98 ? -3.403 13.783 -16.399 1.00 68.38 98 VAL A CA 1
ATOM 695 C C . VAL A 1 98 ? -4.277 14.909 -15.864 1.00 68.38 98 VAL A C 1
ATOM 697 O O . VAL A 1 98 ? -3.781 15.984 -15.528 1.00 68.38 98 VAL A O 1
ATOM 700 N N . ASP A 1 99 ? -5.585 14.669 -15.752 1.00 73.50 99 ASP A N 1
ATOM 701 C CA . ASP A 1 99 ? -6.495 15.609 -15.095 1.00 73.50 99 ASP A CA 1
ATOM 702 C C . ASP A 1 99 ? -6.367 15.485 -13.571 1.00 73.50 99 ASP A C 1
ATOM 704 O O . ASP A 1 99 ? -7.094 14.747 -12.901 1.00 73.50 99 ASP A O 1
ATOM 708 N N . HIS A 1 100 ? -5.414 16.225 -13.010 1.00 73.75 100 HIS A N 1
ATOM 709 C CA . HIS A 1 100 ? -5.174 16.256 -11.570 1.00 73.75 100 HIS A CA 1
ATOM 710 C C . HIS A 1 100 ? -6.385 16.766 -10.769 1.00 73.75 100 HIS A C 1
ATOM 712 O O . HIS A 1 100 ? -6.539 16.398 -9.606 1.00 73.75 100 HIS A O 1
ATOM 718 N N . GLY A 1 101 ? -7.264 17.582 -11.366 1.00 71.44 101 GLY A N 1
ATOM 719 C CA . GLY A 1 101 ? -8.484 18.057 -10.712 1.00 71.44 101 GLY A CA 1
ATOM 720 C C . GLY A 1 101 ? -9.502 16.934 -10.515 1.00 71.44 101 GLY A C 1
ATOM 721 O O . GLY A 1 101 ? -10.070 16.795 -9.429 1.00 71.44 101 GLY A O 1
ATOM 722 N N . ALA A 1 102 ? -9.675 16.090 -11.533 1.00 70.25 102 ALA A N 1
ATOM 723 C CA . ALA A 1 102 ? -10.503 14.891 -11.445 1.00 70.25 102 ALA A CA 1
ATOM 724 C C . ALA A 1 102 ? -9.935 13.874 -10.440 1.00 70.25 102 ALA A C 1
ATOM 726 O O . ALA A 1 102 ? -10.687 13.360 -9.613 1.00 70.25 102 ALA A O 1
ATOM 727 N N . VAL A 1 103 ? -8.614 13.653 -10.449 1.00 67.62 103 VAL A N 1
ATOM 728 C CA . VAL A 1 103 ? -7.930 12.751 -9.502 1.00 67.62 103 VAL A CA 1
ATOM 729 C C . VAL A 1 103 ? -8.128 13.205 -8.054 1.00 67.62 103 VAL A C 1
ATOM 731 O O . VAL A 1 103 ? -8.397 12.384 -7.179 1.00 67.62 103 VAL A O 1
ATOM 734 N N . ILE A 1 104 ? -8.048 14.510 -7.774 1.00 72.31 104 ILE A N 1
ATOM 735 C CA . ILE A 1 104 ? -8.304 15.034 -6.425 1.00 72.31 104 ILE A CA 1
ATOM 736 C C . ILE A 1 104 ? -9.746 14.748 -5.993 1.00 72.31 104 ILE A C 1
ATOM 738 O O . ILE A 1 104 ? -9.975 14.311 -4.864 1.00 72.31 104 ILE A O 1
ATOM 742 N N . ALA A 1 105 ? -10.711 14.962 -6.890 1.00 69.69 105 ALA A N 1
ATOM 743 C CA . ALA A 1 105 ? -12.123 14.740 -6.602 1.00 69.69 105 ALA A CA 1
ATOM 744 C C . ALA A 1 105 ? -12.463 13.259 -6.350 1.00 69.69 105 ALA A C 1
ATOM 746 O O . ALA A 1 105 ? -13.336 12.981 -5.529 1.00 69.69 105 ALA A O 1
ATOM 747 N N . SER A 1 106 ? -11.788 12.318 -7.019 1.00 68.94 106 SER A N 1
ATOM 748 C CA . SER A 1 106 ? -12.041 10.879 -6.868 1.00 68.94 106 SER A CA 1
ATOM 749 C C . SER A 1 106 ? -11.225 10.220 -5.748 1.00 68.94 106 SER A C 1
ATOM 751 O O . SER A 1 106 ? -11.791 9.499 -4.932 1.00 68.94 106 SER A O 1
ATOM 753 N N . GLU A 1 107 ? -9.916 10.479 -5.679 1.00 67.25 107 GLU A N 1
ATOM 754 C CA . GLU A 1 107 ? -8.950 9.726 -4.851 1.00 67.25 107 GLU A CA 1
ATOM 755 C C . GLU A 1 107 ? -8.506 10.480 -3.580 1.00 67.25 107 GLU A C 1
ATOM 757 O O . GLU A 1 107 ? -7.897 9.908 -2.667 1.00 67.25 107 GLU A O 1
ATOM 762 N N . PHE A 1 108 ? -8.771 11.789 -3.503 1.00 69.69 108 PHE A N 1
ATOM 763 C CA . PHE A 1 108 ? -8.321 12.661 -2.408 1.00 69.69 108 PHE A CA 1
ATOM 764 C C . PHE A 1 108 ? -9.445 13.529 -1.823 1.00 69.69 108 PHE A C 1
ATOM 766 O O . PHE A 1 108 ? -9.175 14.529 -1.155 1.00 69.69 108 PHE A O 1
ATOM 773 N N . SER A 1 109 ? -10.708 13.143 -2.023 1.00 70.00 109 SER A N 1
ATOM 774 C CA . SER A 1 109 ? -11.859 13.873 -1.484 1.00 70.00 109 SER A CA 1
ATOM 775 C C . SER A 1 109 ? -11.739 14.074 0.033 1.00 70.00 109 SER A C 1
ATOM 777 O O . SER A 1 109 ? -11.613 13.115 0.795 1.00 70.00 109 SER A O 1
ATOM 779 N N . GLY A 1 110 ? -11.792 15.334 0.474 1.00 67.12 110 GLY A N 1
ATOM 780 C CA . GLY A 1 110 ? -11.680 15.718 1.887 1.00 67.12 110 GLY A CA 1
ATOM 781 C C . GLY A 1 110 ? -10.248 15.825 2.423 1.00 67.12 110 GLY A C 1
ATOM 782 O O . GLY A 1 110 ? -10.076 16.069 3.615 1.00 67.12 110 GLY A O 1
ATOM 783 N N . GLN A 1 111 ? -9.229 15.664 1.575 1.00 74.31 111 GLN A N 1
ATOM 784 C CA . GLN A 1 111 ? -7.824 15.861 1.940 1.00 74.31 111 GLN A CA 1
ATOM 785 C C . GLN A 1 111 ? -7.330 17.239 1.483 1.00 74.31 111 GLN A C 1
ATOM 787 O O . GLN A 1 111 ? -7.776 17.759 0.461 1.00 74.31 111 GLN A O 1
ATOM 792 N N . ASP A 1 112 ? -6.397 17.830 2.235 1.00 79.88 112 ASP A N 1
ATOM 793 C CA . ASP A 1 112 ? -5.821 19.146 1.926 1.00 79.88 112 ASP A CA 1
ATOM 794 C C . ASP A 1 112 ? -4.708 19.038 0.867 1.00 79.88 112 ASP A C 1
ATOM 796 O O . ASP A 1 112 ? -3.509 19.148 1.145 1.00 79.88 112 ASP A O 1
ATOM 800 N N . VAL A 1 113 ? -5.137 18.749 -0.362 1.00 83.00 113 VAL A N 1
ATOM 801 C CA . VAL A 1 113 ? -4.287 18.614 -1.548 1.00 83.00 113 VAL A CA 1
ATOM 802 C C . VAL A 1 113 ? -4.606 19.693 -2.576 1.00 83.00 113 VAL A C 1
ATOM 804 O O . VAL A 1 113 ? -5.733 20.180 -2.676 1.00 83.00 113 VAL A O 1
ATOM 807 N N . ARG A 1 114 ? -3.608 20.049 -3.383 1.00 82.06 114 ARG A N 1
ATOM 808 C CA . ARG A 1 114 ? -3.754 20.950 -4.525 1.00 82.06 114 ARG A CA 1
ATOM 809 C C . ARG A 1 114 ? -3.217 20.305 -5.795 1.00 82.06 114 ARG A C 1
ATOM 811 O O . ARG A 1 114 ? -2.260 19.534 -5.757 1.00 82.06 114 ARG A O 1
ATOM 818 N N . ALA A 1 115 ? -3.820 20.672 -6.920 1.00 82.44 115 ALA A N 1
ATOM 819 C CA . ALA A 1 115 ? -3.256 20.400 -8.231 1.00 82.44 115 ALA A CA 1
ATOM 820 C C . ALA A 1 115 ? -2.205 21.471 -8.536 1.00 82.44 115 ALA A C 1
ATOM 822 O O . ALA A 1 115 ? -2.493 22.670 -8.519 1.00 82.44 115 ALA A O 1
ATOM 823 N N . ASP A 1 116 ? -0.985 21.030 -8.790 1.00 81.69 116 ASP A N 1
ATOM 824 C CA . ASP A 1 116 ? 0.123 21.833 -9.271 1.00 81.69 116 ASP A CA 1
ATOM 825 C C . ASP A 1 116 ? 0.467 21.357 -10.684 1.00 81.69 116 ASP A C 1
ATOM 827 O O . ASP A 1 116 ? 0.538 20.158 -10.948 1.00 81.69 116 ASP A O 1
ATOM 831 N N . GLN A 1 117 ? 0.634 22.294 -11.613 1.00 75.06 117 GLN A N 1
ATOM 832 C CA . GLN A 1 117 ? 0.888 21.949 -13.008 1.00 75.06 117 GLN A CA 1
ATOM 833 C C . GLN A 1 117 ? 2.238 21.243 -13.182 1.00 75.06 117 GLN A C 1
ATOM 835 O O . GLN A 1 117 ? 2.348 20.350 -14.015 1.00 75.06 117 GLN A O 1
ATOM 840 N N . ASP A 1 118 ? 3.231 21.587 -12.362 1.00 75.81 118 ASP A N 1
ATOM 841 C CA . ASP A 1 118 ? 4.574 21.022 -12.437 1.00 75.81 118 ASP A CA 1
ATOM 842 C C . ASP A 1 118 ? 4.726 19.810 -11.518 1.00 75.81 118 ASP A C 1
ATOM 844 O O . ASP A 1 118 ? 5.365 18.828 -11.884 1.00 75.81 118 ASP A O 1
ATOM 848 N N . LEU A 1 119 ? 4.103 19.840 -10.337 1.00 79.75 119 LEU A N 1
ATOM 849 C CA . LEU A 1 119 ? 4.269 18.802 -9.311 1.00 79.75 119 LEU A CA 1
ATOM 850 C C . LEU A 1 119 ? 3.122 17.776 -9.253 1.00 79.75 119 LEU A C 1
ATOM 852 O O . LEU A 1 119 ? 3.177 16.833 -8.463 1.00 79.75 119 LEU A O 1
ATOM 856 N N . GLY A 1 120 ? 2.083 17.936 -10.069 1.00 83.62 120 GLY A N 1
ATOM 857 C CA . GLY A 1 120 ? 0.900 17.082 -10.050 1.00 83.62 120 GLY A CA 1
ATOM 858 C C . GLY A 1 120 ? 0.070 17.299 -8.784 1.00 83.62 120 GLY A C 1
ATOM 859 O O . GLY A 1 120 ? -0.116 18.426 -8.325 1.00 83.62 120 GLY A O 1
ATOM 860 N N . VAL A 1 121 ? -0.456 16.225 -8.194 1.00 82.50 121 VAL A N 1
ATOM 861 C CA . VAL A 1 121 ? -1.220 16.315 -6.938 1.00 82.50 121 VAL A CA 1
ATOM 862 C C . VAL A 1 121 ? -0.258 16.344 -5.751 1.00 82.50 121 VAL A C 1
ATOM 864 O O . VAL A 1 121 ? 0.400 15.344 -5.460 1.00 82.50 121 VAL A O 1
ATOM 867 N N . VAL A 1 122 ? -0.209 17.463 -5.026 1.00 85.00 122 VAL A N 1
ATOM 868 C CA . VAL A 1 122 ? 0.652 17.648 -3.844 1.00 85.00 122 VAL A CA 1
ATOM 869 C C . VAL A 1 122 ? -0.142 18.117 -2.632 1.00 85.00 122 VAL A C 1
ATOM 871 O O . VAL A 1 122 ? -1.132 18.838 -2.764 1.00 85.00 122 VAL A O 1
ATOM 874 N N . TYR A 1 123 ? 0.302 17.737 -1.437 1.00 81.50 123 TYR A N 1
ATOM 875 C CA . TYR A 1 123 ? -0.247 18.278 -0.194 1.00 81.50 123 TYR A CA 1
ATOM 876 C C . TYR A 1 123 ? 0.176 19.736 0.000 1.00 81.50 123 TYR A C 1
ATOM 878 O O . TYR A 1 123 ? 1.279 20.143 -0.377 1.00 81.50 123 TYR A O 1
ATOM 886 N N . ASN A 1 124 ? -0.709 20.534 0.595 1.00 79.06 124 ASN A N 1
ATOM 887 C CA . ASN A 1 124 ? -0.404 21.923 0.922 1.00 79.06 124 ASN A CA 1
ATOM 888 C C . ASN A 1 124 ? 0.656 22.023 2.030 1.00 79.06 124 ASN A C 1
ATOM 890 O O . ASN A 1 124 ? 0.747 21.173 2.914 1.00 79.06 124 ASN A O 1
ATOM 894 N N . SER A 1 125 ? 1.468 23.085 2.005 1.00 66.44 125 SER A N 1
ATOM 895 C CA . SER A 1 125 ? 2.485 23.319 3.038 1.00 66.44 125 SER A CA 1
ATOM 896 C C . SER A 1 125 ? 1.839 23.430 4.421 1.00 66.44 125 SER A C 1
ATOM 898 O O . SER A 1 125 ? 1.111 24.382 4.691 1.00 66.44 125 SER A O 1
ATOM 900 N N . GLY A 1 126 ? 2.143 22.474 5.302 1.00 58.09 126 GLY A N 1
ATOM 901 C CA . GLY A 1 126 ? 1.571 22.384 6.650 1.00 58.09 126 GLY A CA 1
ATOM 902 C C . GLY A 1 126 ? 0.383 21.425 6.773 1.00 58.09 126 GLY A C 1
ATOM 903 O O . GLY A 1 126 ? -0.051 21.165 7.894 1.00 58.09 126 GLY A O 1
ATOM 904 N N . ALA A 1 127 ? -0.099 20.854 5.666 1.00 62.53 127 ALA A N 1
ATOM 905 C CA . ALA A 1 127 ? -1.029 19.738 5.695 1.00 62.53 127 ALA A CA 1
ATOM 906 C C . ALA A 1 127 ? -0.291 18.468 6.133 1.00 62.53 127 ALA A C 1
ATOM 908 O O . ALA A 1 127 ? 0.668 18.033 5.495 1.00 62.53 127 ALA A O 1
ATOM 909 N N . THR A 1 128 ? -0.738 17.859 7.228 1.00 58.50 128 THR A N 1
ATOM 910 C CA . THR A 1 128 ? -0.333 16.499 7.587 1.00 58.50 128 THR A CA 1
ATOM 911 C C . THR A 1 128 ? -1.270 15.525 6.887 1.00 58.50 128 THR A C 1
ATOM 913 O O . THR A 1 128 ? -2.462 15.512 7.218 1.00 58.50 128 THR A O 1
ATOM 916 N N . PRO A 1 129 ? -0.787 14.729 5.919 1.00 65.06 129 PRO A N 1
ATOM 917 C CA . PRO A 1 129 ? -1.619 13.705 5.318 1.00 65.06 129 PRO A CA 1
ATOM 918 C C . PRO A 1 129 ? -2.036 12.703 6.402 1.00 65.06 129 PRO A C 1
ATOM 920 O O . PRO A 1 129 ? -1.249 12.362 7.283 1.00 65.06 129 PRO A O 1
ATOM 923 N N . ALA A 1 130 ? -3.285 12.237 6.354 1.00 62.62 130 ALA A N 1
ATOM 924 C CA . ALA A 1 130 ? -3.790 11.245 7.309 1.00 62.62 130 ALA A CA 1
ATOM 925 C C . ALA A 1 130 ? -3.034 9.905 7.223 1.00 62.62 130 ALA A C 1
ATOM 927 O O . ALA A 1 130 ? -3.073 9.108 8.152 1.00 62.62 130 ALA A O 1
ATOM 928 N N . HIS A 1 131 ? -2.361 9.664 6.097 1.00 67.06 131 HIS A N 1
ATOM 929 C CA . HIS A 1 131 ? -1.576 8.475 5.812 1.00 67.06 131 HIS A CA 1
ATOM 930 C C . HIS A 1 131 ? -0.342 8.873 5.000 1.00 67.06 131 HIS A C 1
ATOM 932 O O . HIS A 1 131 ? -0.426 9.750 4.144 1.00 67.06 131 HIS A O 1
ATOM 938 N N . THR A 1 132 ? 0.802 8.255 5.270 1.00 74.56 132 THR A N 1
ATOM 939 C CA . THR A 1 132 ? 2.042 8.448 4.506 1.00 74.56 132 THR A CA 1
ATOM 940 C C . THR A 1 132 ? 2.555 7.072 4.129 1.00 74.56 132 THR A C 1
ATOM 942 O O . THR A 1 132 ? 2.771 6.238 5.007 1.00 74.56 132 THR A O 1
ATOM 945 N N . ASP A 1 133 ? 2.696 6.839 2.832 1.00 78.62 133 ASP A N 1
ATOM 946 C CA . ASP A 1 133 ? 3.235 5.604 2.282 1.00 78.62 133 ASP A CA 1
ATOM 947 C C . ASP A 1 133 ? 4.764 5.586 2.397 1.00 78.62 133 ASP A C 1
ATOM 949 O O . ASP A 1 133 ? 5.414 6.633 2.350 1.00 78.62 133 ASP A O 1
ATOM 953 N N . ASP A 1 134 ? 5.351 4.392 2.520 1.00 81.44 134 ASP A N 1
ATOM 954 C CA . ASP A 1 134 ? 6.803 4.237 2.458 1.00 81.44 134 ASP A CA 1
ATOM 955 C C . ASP A 1 134 ? 7.265 4.248 0.994 1.00 81.44 134 ASP A C 1
ATOM 957 O O . ASP A 1 134 ? 7.337 3.219 0.319 1.00 81.44 134 ASP A O 1
ATOM 961 N N . LEU A 1 135 ? 7.625 5.429 0.488 1.00 82.25 135 LEU A N 1
ATOM 962 C CA . LEU A 1 135 ? 8.038 5.587 -0.907 1.00 82.25 135 LEU A CA 1
ATOM 963 C C . LEU A 1 135 ? 9.318 4.802 -1.242 1.00 82.25 135 LEU A C 1
ATOM 965 O O . LEU A 1 135 ? 9.585 4.566 -2.421 1.00 82.25 135 LEU A O 1
ATOM 969 N N . LYS A 1 136 ? 10.092 4.353 -0.239 1.00 82.00 136 LYS A N 1
ATOM 970 C CA . LYS A 1 136 ? 11.287 3.508 -0.431 1.00 82.00 136 LYS A CA 1
ATOM 971 C C . LYS A 1 136 ? 10.942 2.111 -0.939 1.00 82.00 136 LYS A C 1
ATOM 973 O O . LYS A 1 136 ? 11.838 1.401 -1.394 1.00 82.00 136 LYS A O 1
ATOM 978 N N . GLU A 1 137 ? 9.675 1.707 -0.875 1.00 75.94 137 GLU A N 1
ATOM 979 C CA . GLU A 1 137 ? 9.213 0.463 -1.490 1.00 75.94 137 GLU A CA 1
ATOM 980 C C . GLU A 1 137 ? 9.275 0.493 -3.020 1.00 75.94 137 GLU A C 1
ATOM 982 O O . GLU A 1 137 ? 9.305 -0.564 -3.654 1.00 75.94 137 GLU A O 1
ATOM 987 N N . ILE A 1 138 ? 9.331 1.683 -3.626 1.00 75.25 138 ILE A N 1
ATOM 988 C CA . ILE A 1 138 ? 9.568 1.828 -5.059 1.00 75.25 138 ILE A CA 1
ATOM 989 C C . ILE A 1 138 ? 11.063 1.644 -5.324 1.00 75.25 138 ILE A C 1
ATOM 991 O O . ILE A 1 138 ? 11.916 2.395 -4.836 1.00 75.25 138 ILE A O 1
ATOM 995 N N . LYS A 1 139 ? 11.405 0.665 -6.163 1.00 65.31 139 LYS A N 1
ATOM 996 C CA . LYS A 1 139 ? 12.785 0.410 -6.575 1.00 65.31 139 LYS A CA 1
ATOM 997 C C . LYS A 1 139 ? 13.364 1.677 -7.204 1.00 65.31 139 LYS A C 1
ATOM 999 O O . LYS A 1 139 ? 12.791 2.267 -8.111 1.00 65.31 139 LYS A O 1
ATOM 1004 N N . GLY A 1 140 ? 14.524 2.105 -6.713 1.00 70.00 140 GLY A N 1
ATOM 1005 C CA . GLY A 1 140 ? 15.186 3.322 -7.186 1.00 70.00 140 GLY A CA 1
ATOM 1006 C C . GLY A 1 140 ? 14.881 4.575 -6.363 1.00 70.00 140 GLY A C 1
ATOM 1007 O O . GLY A 1 140 ? 15.659 5.530 -6.474 1.00 70.00 140 GLY A O 1
ATOM 1008 N N . VAL A 1 141 ? 13.869 4.549 -5.488 1.00 78.50 141 VAL A N 1
ATOM 1009 C CA . VAL A 1 141 ? 13.637 5.567 -4.454 1.00 78.50 141 VAL A CA 1
ATOM 1010 C C . VAL A 1 141 ? 14.449 5.212 -3.207 1.00 78.50 141 VAL A C 1
ATOM 1012 O O . VAL A 1 141 ? 14.251 4.182 -2.576 1.00 78.50 141 VAL A O 1
ATOM 1015 N N . GLY A 1 142 ? 15.430 6.052 -2.870 1.00 72.00 142 GLY A N 1
ATOM 1016 C CA . GLY A 1 142 ? 16.225 5.904 -1.645 1.00 72.00 142 GLY A CA 1
ATOM 1017 C C . GLY A 1 142 ? 15.756 6.852 -0.535 1.00 72.00 142 GLY A C 1
ATOM 1018 O O . GLY A 1 142 ? 15.065 7.821 -0.841 1.00 72.00 142 GLY A O 1
ATOM 1019 N N . PRO A 1 143 ? 16.216 6.677 0.721 1.00 72.19 143 PRO A N 1
ATOM 1020 C CA . PRO A 1 143 ? 15.794 7.509 1.858 1.00 72.19 143 PRO A CA 1
ATOM 1021 C C . PRO A 1 143 ? 15.959 9.017 1.622 1.00 72.19 143 PRO A C 1
ATOM 1023 O O . PRO A 1 143 ? 15.070 9.802 1.913 1.00 72.19 143 PRO A O 1
ATOM 1026 N N . LYS A 1 144 ? 17.069 9.433 0.996 1.00 75.38 144 LYS A N 1
ATOM 1027 C CA . LYS A 1 144 ? 17.296 10.846 0.644 1.00 75.38 144 LYS A CA 1
ATOM 1028 C C . LYS A 1 144 ? 16.313 11.373 -0.399 1.00 75.38 144 LYS A C 1
ATOM 1030 O O . LYS A 1 144 ? 16.012 12.554 -0.413 1.00 75.38 144 LYS A O 1
ATOM 1035 N N . LEU A 1 145 ? 15.879 10.514 -1.314 1.00 79.31 145 LEU A N 1
ATOM 1036 C CA . LEU A 1 145 ? 14.987 10.893 -2.403 1.00 79.31 145 LEU A CA 1
ATOM 1037 C C . LEU A 1 145 ? 13.546 10.978 -1.905 1.00 79.31 145 LEU A C 1
ATOM 1039 O O . LEU A 1 145 ? 12.840 11.913 -2.253 1.00 79.31 145 LEU A O 1
ATOM 1043 N N . GLU A 1 146 ? 13.160 10.050 -1.031 1.00 81.50 146 GLU A N 1
ATOM 1044 C CA . GLU A 1 146 ? 11.923 10.111 -0.254 1.00 81.50 146 GLU A CA 1
ATOM 1045 C C . GLU A 1 146 ? 11.854 11.397 0.586 1.00 81.50 146 GLU A C 1
ATOM 1047 O O . GLU A 1 146 ? 10.863 12.115 0.510 1.00 81.50 146 GLU A O 1
ATOM 1052 N N . GLU A 1 147 ? 12.917 11.755 1.316 1.00 80.19 147 GLU A N 1
ATOM 1053 C CA . GLU A 1 147 ? 12.970 13.013 2.081 1.00 80.19 147 GLU A CA 1
ATOM 1054 C C . GLU A 1 147 ? 12.748 14.257 1.201 1.00 80.19 147 GLU A C 1
ATOM 1056 O O . GLU A 1 147 ? 12.065 15.201 1.609 1.00 80.19 147 GLU A O 1
ATOM 1061 N N . GLU A 1 148 ? 13.307 14.272 -0.011 1.00 83.75 148 GLU A N 1
ATOM 1062 C CA . GLU A 1 148 ? 13.086 15.355 -0.972 1.00 83.75 148 GLU A CA 1
ATOM 1063 C C . GLU A 1 148 ? 11.650 15.340 -1.525 1.00 83.75 148 GLU A C 1
ATOM 1065 O O . GLU A 1 148 ? 11.012 16.390 -1.568 1.00 83.75 148 GLU A O 1
ATOM 1070 N N . LEU A 1 149 ? 11.093 14.174 -1.872 1.00 85.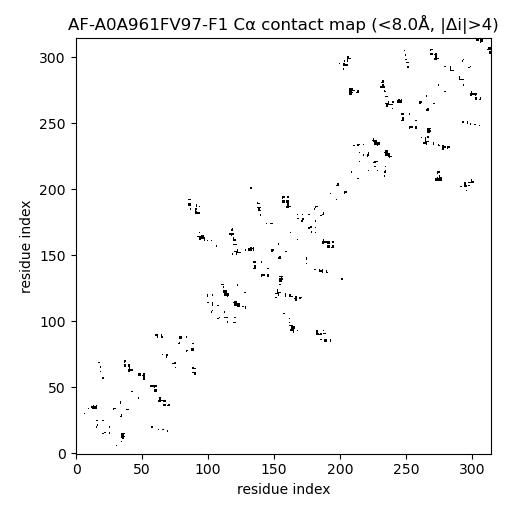06 149 LEU A N 1
ATOM 1071 C CA . LEU A 1 149 ? 9.693 14.030 -2.308 1.00 85.06 149 LEU A CA 1
ATOM 1072 C C . LEU A 1 149 ? 8.710 14.527 -1.238 1.00 85.06 149 LEU A C 1
ATOM 1074 O O . LEU A 1 149 ? 7.803 15.307 -1.540 1.00 85.06 149 LEU A O 1
ATOM 1078 N N . HIS A 1 150 ? 8.959 14.172 0.023 1.00 83.12 150 HIS A N 1
ATOM 1079 C CA . HIS A 1 150 ? 8.201 14.646 1.178 1.00 83.12 150 HIS A CA 1
ATOM 1080 C C . HIS A 1 150 ? 8.273 16.173 1.307 1.00 83.12 150 HIS A C 1
ATOM 1082 O O . HIS A 1 150 ? 7.269 16.825 1.595 1.00 83.12 150 HIS A O 1
ATOM 1088 N N . ARG A 1 151 ? 9.433 16.786 1.028 1.00 82.56 151 ARG A N 1
ATOM 1089 C CA . ARG A 1 151 ? 9.583 18.252 1.031 1.00 82.56 151 ARG A CA 1
ATOM 1090 C C . ARG A 1 151 ? 8.724 18.933 -0.039 1.00 82.56 151 ARG A C 1
ATOM 1092 O O . ARG A 1 151 ? 8.259 20.047 0.190 1.00 82.56 151 ARG A O 1
ATOM 1099 N N . TYR A 1 152 ? 8.502 18.276 -1.176 1.00 83.81 152 TYR A N 1
ATOM 1100 C CA . TYR A 1 152 ? 7.631 18.768 -2.249 1.00 83.81 152 TYR A CA 1
ATOM 1101 C C . TYR A 1 152 ? 6.142 18.445 -2.040 1.00 83.81 152 TYR A C 1
ATOM 1103 O O . TYR A 1 152 ? 5.318 18.850 -2.857 1.00 83.81 152 TYR A O 1
ATOM 1111 N N . GLY A 1 153 ? 5.779 17.769 -0.945 1.00 81.94 153 GLY A N 1
ATOM 1112 C CA . GLY A 1 153 ? 4.388 17.448 -0.621 1.00 81.94 153 GLY A CA 1
ATOM 1113 C C . GLY A 1 153 ? 3.882 16.142 -1.241 1.00 81.94 153 GLY A C 1
ATOM 1114 O O . GLY A 1 153 ? 2.670 15.966 -1.390 1.00 81.94 153 GLY A O 1
ATOM 1115 N N . VAL A 1 154 ? 4.785 15.239 -1.626 1.00 85.88 154 VAL A N 1
ATOM 1116 C CA . VAL A 1 154 ? 4.464 13.898 -2.133 1.00 85.88 154 VAL A CA 1
ATOM 1117 C C . VAL A 1 154 ? 4.681 12.903 -1.005 1.00 85.88 154 VAL A C 1
ATOM 1119 O O . VAL A 1 154 ? 5.804 12.751 -0.553 1.00 85.88 154 VAL A O 1
ATOM 1122 N N . PHE A 1 155 ? 3.617 12.249 -0.551 1.00 82.56 155 PHE A N 1
ATOM 1123 C CA . PHE A 1 155 ? 3.624 11.358 0.614 1.00 82.56 155 PHE A CA 1
ATOM 1124 C C . PHE A 1 155 ? 2.927 10.017 0.360 1.00 82.56 155 PHE A C 1
ATOM 1126 O O . PHE A 1 155 ? 3.026 9.130 1.197 1.00 82.56 155 PHE A O 1
ATOM 1133 N N . CYS A 1 156 ? 2.189 9.867 -0.744 1.00 82.31 156 CYS A N 1
ATOM 1134 C CA . CYS A 1 156 ? 1.431 8.653 -1.053 1.00 82.31 156 CYS A CA 1
ATOM 1135 C C . CYS A 1 156 ? 1.803 8.061 -2.420 1.00 82.31 156 CYS A C 1
ATOM 1137 O O . CYS A 1 156 ? 2.083 8.806 -3.365 1.00 82.31 156 CYS A O 1
ATOM 1139 N N . PHE A 1 157 ? 1.682 6.739 -2.571 1.00 80.56 157 PHE A N 1
ATOM 1140 C CA . PHE A 1 157 ? 1.890 6.042 -3.846 1.00 80.56 157 PHE A CA 1
ATOM 1141 C C . PHE A 1 157 ? 0.911 6.524 -4.923 1.00 80.56 157 PHE A C 1
ATOM 1143 O O . PHE A 1 157 ? 1.326 6.823 -6.042 1.00 80.56 157 PHE A O 1
ATOM 1150 N N . LYS A 1 158 ? -0.363 6.738 -4.572 1.00 79.19 158 LYS A N 1
ATOM 1151 C CA . LYS A 1 158 ? -1.372 7.314 -5.478 1.00 79.19 158 LYS A CA 1
ATOM 1152 C C . LYS A 1 158 ? -0.991 8.665 -6.091 1.00 79.19 158 LYS A C 1
ATOM 1154 O O . LYS A 1 158 ? -1.461 8.985 -7.178 1.00 79.19 158 LYS A O 1
ATOM 1159 N N . GLN A 1 159 ? -0.154 9.476 -5.435 1.00 84.19 159 GLN A N 1
ATOM 1160 C CA . GLN A 1 159 ? 0.306 10.742 -6.025 1.00 84.19 159 GLN A CA 1
ATOM 1161 C C . GLN A 1 159 ? 1.283 10.478 -7.173 1.00 84.19 159 GLN A C 1
ATOM 1163 O O . GLN A 1 159 ? 1.132 11.059 -8.243 1.00 84.19 159 GLN A O 1
ATOM 1168 N N . ILE A 1 160 ? 2.232 9.562 -6.960 1.00 83.44 160 ILE A N 1
ATOM 1169 C CA . ILE A 1 160 ? 3.233 9.165 -7.957 1.00 83.44 160 ILE A CA 1
ATOM 1170 C C . ILE A 1 160 ? 2.566 8.416 -9.113 1.00 83.44 160 ILE A C 1
ATOM 1172 O O . ILE A 1 160 ? 2.885 8.673 -10.267 1.00 83.44 160 ILE A O 1
ATOM 1176 N N . ALA A 1 161 ? 1.598 7.541 -8.825 1.00 78.19 161 ALA A N 1
ATOM 1177 C CA . ALA A 1 161 ? 0.851 6.787 -9.833 1.00 78.19 161 ALA A CA 1
ATOM 1178 C C . ALA A 1 161 ? 0.091 7.687 -10.828 1.00 78.19 161 ALA A C 1
ATOM 1180 O O . ALA A 1 161 ? -0.114 7.300 -11.974 1.00 78.19 161 ALA A O 1
ATOM 1181 N N . ASN A 1 162 ? -0.298 8.892 -10.398 1.00 76.38 162 ASN A N 1
ATOM 1182 C CA . ASN A 1 162 ? -1.045 9.866 -11.195 1.00 76.38 162 ASN A CA 1
ATOM 1183 C C . ASN A 1 162 ? -0.161 10.997 -11.760 1.00 76.38 162 ASN A C 1
ATOM 1185 O O . ASN A 1 162 ? -0.663 12.077 -12.083 1.00 76.38 162 ASN A O 1
ATOM 1189 N N . TRP A 1 163 ? 1.155 10.791 -11.862 1.00 80.06 163 TRP A N 1
ATOM 1190 C CA . TRP A 1 163 ? 2.042 11.742 -12.532 1.00 80.06 163 TRP A CA 1
ATOM 1191 C C . TRP A 1 163 ? 1.902 11.692 -14.054 1.00 80.06 163 TRP A C 1
ATOM 1193 O O . TRP A 1 163 ? 1.769 10.627 -14.653 1.00 80.06 163 TRP A O 1
ATOM 1203 N N . SER A 1 164 ? 1.981 12.867 -14.679 1.00 76.12 164 SER A N 1
ATOM 1204 C CA . SER A 1 164 ? 2.134 13.012 -16.129 1.00 76.12 164 SER A CA 1
ATOM 1205 C C . SER A 1 164 ? 3.610 13.034 -16.546 1.00 76.12 164 SER A C 1
ATOM 1207 O O . SER A 1 164 ? 4.494 13.227 -15.706 1.00 76.12 164 SER A O 1
ATOM 1209 N N . ASP A 1 165 ? 3.895 12.896 -17.846 1.00 69.62 165 ASP A N 1
ATOM 1210 C CA . ASP A 1 165 ? 5.259 13.031 -18.396 1.00 69.62 165 ASP A CA 1
ATOM 1211 C C . ASP A 1 165 ? 5.894 14.388 -18.052 1.00 69.62 165 ASP A C 1
ATOM 1213 O O . ASP A 1 165 ? 7.084 14.465 -17.731 1.00 69.62 165 ASP A O 1
ATOM 1217 N N . HIS A 1 166 ? 5.079 15.449 -18.025 1.00 75.06 166 HIS A N 1
ATOM 1218 C CA . HIS A 1 166 ? 5.510 16.774 -17.577 1.00 75.06 166 HIS A CA 1
ATOM 1219 C C . HIS A 1 166 ? 5.936 16.756 -16.105 1.00 75.06 166 HIS A C 1
ATOM 1221 O O . HIS A 1 166 ? 7.023 17.230 -15.775 1.00 75.06 166 HIS A O 1
ATOM 1227 N N . ASN A 1 167 ? 5.147 16.132 -15.221 1.00 80.12 167 ASN A N 1
ATOM 1228 C CA . ASN A 1 167 ? 5.507 16.037 -13.802 1.00 80.12 167 ASN A CA 1
ATOM 1229 C C . ASN A 1 167 ? 6.771 15.204 -13.588 1.00 80.12 167 ASN A C 1
ATOM 1231 O O . ASN A 1 167 ? 7.630 15.577 -12.791 1.00 80.12 167 ASN A O 1
ATOM 1235 N N . VAL A 1 168 ? 6.922 14.099 -14.321 1.00 75.81 168 VAL A N 1
ATOM 1236 C CA . VAL A 1 168 ? 8.130 13.267 -14.271 1.00 75.81 168 VAL A CA 1
ATOM 1237 C C . VAL A 1 168 ? 9.361 14.069 -14.696 1.00 75.81 168 VAL A C 1
ATOM 1239 O O . VAL A 1 168 ? 10.396 14.000 -14.031 1.00 75.81 168 VAL A O 1
ATOM 1242 N N . ALA A 1 169 ? 9.262 14.864 -15.763 1.00 70.81 169 ALA A N 1
ATOM 1243 C CA . ALA A 1 169 ? 10.353 15.719 -16.224 1.00 70.81 169 ALA A CA 1
ATOM 1244 C C . ALA A 1 169 ? 10.712 16.827 -15.215 1.00 70.81 169 ALA A C 1
ATOM 1246 O O . ALA A 1 169 ? 11.894 17.127 -15.022 1.00 70.81 169 ALA A O 1
ATOM 1247 N N . GLU A 1 170 ? 9.717 17.413 -14.551 1.00 81.44 170 GLU A N 1
ATOM 1248 C CA . GLU A 1 170 ? 9.911 18.417 -13.501 1.00 81.44 170 GLU A CA 1
ATOM 1249 C C . GLU A 1 170 ? 10.552 17.816 -12.242 1.00 81.44 170 GLU A C 1
ATOM 1251 O O . GLU A 1 170 ? 11.549 18.342 -11.740 1.00 81.44 170 GLU A O 1
ATOM 1256 N N . PHE A 1 171 ? 10.054 16.675 -11.754 1.00 80.75 171 PHE A N 1
ATOM 1257 C CA . PHE A 1 171 ? 10.649 15.984 -10.608 1.00 80.75 171 PHE A CA 1
ATOM 1258 C C . PHE A 1 171 ? 12.061 15.482 -10.903 1.00 80.75 171 PHE A C 1
ATOM 1260 O O . PHE A 1 171 ? 12.926 15.588 -10.036 1.00 80.75 171 PHE A O 1
ATOM 1267 N N . ALA A 1 172 ? 12.339 15.017 -12.121 1.00 74.88 172 ALA A N 1
ATOM 1268 C CA . ALA A 1 172 ? 13.690 14.659 -12.537 1.00 74.88 172 ALA A CA 1
ATOM 1269 C C . ALA A 1 172 ? 14.671 15.834 -12.377 1.00 74.88 172 ALA A C 1
ATOM 1271 O O . ALA A 1 172 ? 15.723 15.712 -11.744 1.00 74.88 172 ALA A O 1
ATOM 1272 N N . GLN A 1 173 ? 14.291 17.012 -12.875 1.00 74.62 173 GLN A N 1
ATOM 1273 C CA . GLN A 1 173 ? 15.105 18.221 -12.748 1.00 74.62 173 GLN A CA 1
ATOM 1274 C C . GLN A 1 173 ? 15.266 18.659 -11.285 1.00 74.62 173 GLN A C 1
ATOM 1276 O O . GLN A 1 173 ? 16.379 18.952 -10.846 1.00 74.62 173 GLN A O 1
ATOM 1281 N N . ARG A 1 174 ? 14.176 18.672 -10.508 1.00 77.88 174 ARG A N 1
ATOM 1282 C CA . ARG A 1 174 ? 14.160 19.178 -9.122 1.00 77.88 174 ARG A CA 1
ATOM 1283 C C . ARG A 1 174 ? 14.861 18.263 -8.125 1.00 77.88 174 ARG A C 1
ATOM 1285 O O . ARG A 1 174 ? 15.501 18.749 -7.197 1.00 77.88 174 ARG A O 1
ATOM 1292 N N . LEU A 1 175 ? 14.757 16.951 -8.315 1.00 71.69 175 LEU A N 1
ATOM 1293 C CA . LEU A 1 175 ? 15.408 15.949 -7.469 1.00 71.69 175 LEU A CA 1
ATOM 1294 C C . LEU A 1 175 ? 16.847 15.656 -7.917 1.00 71.69 175 LEU A C 1
ATOM 1296 O O . LEU A 1 175 ? 17.523 14.817 -7.317 1.00 71.69 175 LEU A O 1
ATOM 1300 N N . ASN A 1 176 ? 17.316 16.328 -8.978 1.00 69.00 176 ASN A N 1
ATOM 1301 C CA . ASN A 1 176 ? 18.596 16.074 -9.635 1.00 69.00 176 ASN A CA 1
ATOM 1302 C C . ASN A 1 176 ? 18.800 14.574 -9.932 1.00 69.00 176 ASN A C 1
ATOM 1304 O O . ASN A 1 176 ? 19.903 14.031 -9.811 1.00 69.00 176 ASN A O 1
ATOM 1308 N N . CYS A 1 177 ? 17.709 13.889 -10.281 1.00 60.34 177 CYS A N 1
ATOM 1309 C 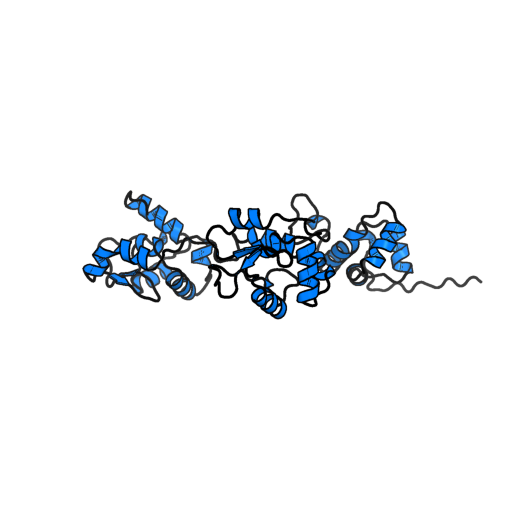CA . CYS A 1 177 ? 17.725 12.516 -10.747 1.00 60.34 177 CYS A CA 1
ATOM 1310 C C . CYS A 1 177 ? 17.492 12.526 -12.260 1.00 60.34 177 CYS A C 1
ATOM 1312 O O . CYS A 1 177 ? 16.717 13.312 -12.792 1.00 60.34 177 CYS A O 1
ATOM 1314 N N . PHE A 1 178 ? 18.209 11.685 -13.001 1.00 56.12 178 PHE A N 1
ATOM 1315 C CA . PHE A 1 178 ? 18.029 11.635 -14.451 1.00 56.12 178 PHE A CA 1
ATOM 1316 C C . PHE A 1 178 ? 16.570 11.268 -14.767 1.00 56.12 178 PHE A C 1
ATOM 1318 O O . PHE A 1 178 ? 16.065 10.331 -14.155 1.00 56.12 178 PHE A O 1
ATOM 1325 N N . LYS A 1 179 ? 15.907 11.958 -15.713 1.00 54.06 179 LYS A N 1
ATOM 1326 C CA . LYS A 1 179 ? 14.521 11.646 -16.152 1.00 54.06 179 LYS A CA 1
ATOM 1327 C C . LYS A 1 179 ? 14.373 10.161 -16.475 1.00 54.06 179 LYS A C 1
ATOM 1329 O O . LYS A 1 179 ? 13.470 9.487 -15.988 1.00 54.06 179 LYS A O 1
ATOM 1334 N N . ASN A 1 180 ? 15.399 9.637 -17.139 1.00 60.72 180 ASN A N 1
ATOM 1335 C CA . ASN A 1 180 ? 15.543 8.229 -17.462 1.00 60.72 180 ASN A CA 1
ATOM 1336 C C . ASN A 1 180 ? 15.428 7.323 -16.237 1.00 60.72 180 ASN A C 1
ATOM 1338 O O . ASN A 1 180 ? 15.023 6.193 -16.395 1.00 60.72 180 ASN A O 1
ATOM 1342 N N . ARG A 1 181 ? 15.775 7.760 -15.024 1.00 65.62 181 ARG A N 1
ATOM 1343 C CA . ARG A 1 181 ? 15.712 6.935 -13.815 1.00 65.62 181 ARG A CA 1
ATOM 1344 C C . ARG A 1 181 ? 14.284 6.697 -13.336 1.00 65.62 181 ARG A C 1
ATOM 1346 O O . ARG A 1 181 ? 13.996 5.575 -12.953 1.00 65.62 181 ARG A O 1
ATOM 1353 N N . ILE A 1 182 ? 13.411 7.703 -13.363 1.00 68.06 182 ILE A N 1
ATOM 1354 C CA . ILE A 1 182 ? 12.010 7.545 -12.930 1.00 68.06 182 ILE A CA 1
ATOM 1355 C C . ILE A 1 182 ? 11.278 6.576 -13.877 1.00 68.06 182 ILE A C 1
ATOM 1357 O O . ILE A 1 182 ? 10.527 5.709 -13.430 1.00 68.06 182 ILE A O 1
ATOM 1361 N N . GLU A 1 183 ? 11.573 6.666 -15.177 1.00 65.00 183 GLU A N 1
ATOM 1362 C CA . GLU A 1 183 ? 11.020 5.792 -16.220 1.00 65.00 183 GLU A CA 1
ATOM 1363 C C . GLU A 1 183 ? 11.679 4.400 -16.245 1.00 65.00 183 GLU A C 1
ATOM 1365 O O . GLU A 1 183 ? 10.981 3.385 -16.286 1.00 65.00 183 GLU A O 1
ATOM 1370 N N . ARG A 1 184 ? 13.017 4.327 -16.167 1.00 61.19 184 ARG A N 1
ATOM 1371 C CA . ARG A 1 184 ? 13.808 3.077 -16.126 1.00 61.19 184 ARG A CA 1
ATOM 1372 C C . ARG A 1 184 ? 13.495 2.264 -14.885 1.00 61.19 184 ARG A C 1
ATOM 1374 O O . ARG A 1 184 ? 13.345 1.052 -14.970 1.00 61.19 184 ARG A O 1
ATOM 1381 N N . ASP A 1 185 ? 13.408 2.931 -13.739 1.00 64.19 185 ASP A N 1
ATOM 1382 C CA . ASP A 1 185 ? 13.077 2.294 -12.473 1.00 64.19 185 ASP A CA 1
ATOM 1383 C C . ASP A 1 185 ? 11.551 2.196 -12.290 1.00 64.19 185 ASP A C 1
ATOM 1385 O O . ASP A 1 185 ? 11.116 1.831 -11.211 1.00 64.19 185 ASP A O 1
ATOM 1389 N N . ARG A 1 186 ? 10.738 2.502 -13.317 1.00 68.25 186 ARG A N 1
ATOM 1390 C CA . ARG A 1 186 ? 9.278 2.292 -13.400 1.00 68.25 186 ARG A CA 1
ATOM 1391 C C . ARG A 1 186 ? 8.502 2.717 -12.152 1.00 68.25 186 ARG A C 1
ATOM 1393 O O . ARG A 1 186 ? 7.703 1.944 -11.619 1.00 68.25 186 ARG A O 1
ATOM 1400 N N . TRP A 1 187 ? 8.719 3.945 -11.690 1.00 77.12 187 TRP A N 1
ATOM 1401 C CA . TRP A 1 187 ? 8.086 4.418 -10.457 1.00 77.12 187 TRP A CA 1
ATOM 1402 C C . TRP A 1 187 ? 6.562 4.462 -10.549 1.00 77.12 187 TRP A C 1
ATOM 1404 O O . TRP A 1 187 ? 5.903 4.087 -9.590 1.00 77.12 187 TRP A O 1
ATOM 1414 N N . LEU A 1 188 ? 5.999 4.870 -11.691 1.00 74.38 188 LEU A N 1
ATOM 1415 C CA . LEU A 1 188 ? 4.548 5.000 -11.866 1.00 74.38 188 LEU A CA 1
ATOM 1416 C C . LEU A 1 188 ? 3.821 3.644 -11.762 1.00 74.38 188 LEU A C 1
ATOM 1418 O O . LEU A 1 188 ? 2.944 3.529 -10.909 1.00 74.38 188 LEU A O 1
ATOM 1422 N N . PRO A 1 189 ? 4.188 2.595 -12.534 1.00 61.31 189 PRO A N 1
ATOM 1423 C CA . PRO A 1 189 ? 3.581 1.272 -12.382 1.00 61.31 189 PRO A CA 1
ATOM 1424 C C . PRO A 1 189 ? 3.807 0.654 -11.008 1.00 61.31 189 PRO A C 1
ATOM 1426 O O . PRO A 1 189 ? 2.899 0.021 -10.489 1.00 61.31 189 PRO A O 1
ATOM 1429 N N . GLN A 1 190 ? 4.981 0.847 -10.395 1.00 70.50 190 GLN A N 1
ATOM 1430 C CA . GLN A 1 190 ? 5.233 0.359 -9.037 1.00 70.50 190 GLN A CA 1
ATOM 1431 C C . GLN A 1 190 ? 4.380 1.086 -8.008 1.00 70.50 190 GLN A C 1
ATOM 1433 O O . GLN A 1 190 ? 3.825 0.440 -7.135 1.00 70.50 190 GLN A O 1
ATOM 1438 N N . ALA A 1 191 ? 4.226 2.402 -8.123 1.00 74.94 191 ALA A N 1
ATOM 1439 C CA . ALA A 1 191 ? 3.357 3.169 -7.248 1.00 74.94 191 ALA A CA 1
ATOM 1440 C C . ALA A 1 191 ? 1.890 2.768 -7.440 1.00 74.94 191 ALA A C 1
ATOM 1442 O O . ALA A 1 191 ? 1.201 2.535 -6.459 1.00 74.94 191 ALA A O 1
ATOM 1443 N N . ALA A 1 192 ? 1.421 2.595 -8.678 1.00 67.31 192 ALA A N 1
ATOM 1444 C CA . ALA A 1 192 ? 0.073 2.098 -8.953 1.00 67.31 192 ALA A CA 1
ATOM 1445 C C . ALA A 1 192 ? -0.124 0.671 -8.415 1.00 67.31 192 ALA A C 1
ATOM 1447 O O . ALA A 1 192 ? -1.147 0.364 -7.811 1.00 67.31 192 ALA A O 1
ATOM 1448 N N . ALA A 1 193 ? 0.881 -0.190 -8.576 1.00 64.56 193 ALA A N 1
ATOM 1449 C CA . ALA A 1 193 ? 0.882 -1.538 -8.037 1.00 64.56 193 ALA A CA 1
ATOM 1450 C C . ALA A 1 193 ? 0.944 -1.549 -6.516 1.00 64.56 193 ALA A C 1
ATOM 1452 O O . ALA A 1 193 ? 0.348 -2.431 -5.940 1.00 64.56 193 ALA A O 1
ATOM 1453 N N . LYS A 1 194 ? 1.618 -0.602 -5.861 1.00 68.56 194 LYS A N 1
ATOM 1454 C CA . LYS A 1 194 ? 1.708 -0.471 -4.397 1.00 68.56 194 LYS A CA 1
ATOM 1455 C C . LYS A 1 194 ? 0.545 0.297 -3.786 1.00 68.56 194 LYS A C 1
ATOM 1457 O O . LYS A 1 194 ? 0.284 0.147 -2.606 1.00 68.56 194 LYS A O 1
ATOM 1462 N N . ASP A 1 195 ? -0.181 1.065 -4.582 1.00 61.75 195 ASP A N 1
ATOM 1463 C CA . ASP A 1 195 ? -1.470 1.637 -4.213 1.00 61.75 195 ASP A CA 1
ATOM 1464 C C . ASP A 1 195 ? -2.567 0.561 -4.322 1.00 61.75 195 ASP A C 1
ATOM 1466 O O . ASP A 1 195 ? -3.336 0.346 -3.388 1.00 61.75 195 ASP A O 1
ATOM 1470 N N . CYS A 1 196 ? -2.547 -0.234 -5.401 1.00 41.12 196 CYS A N 1
ATOM 1471 C CA . CYS A 1 196 ? -3.423 -1.394 -5.601 1.00 41.12 196 CYS A CA 1
ATOM 1472 C C . CYS A 1 196 ? -3.082 -2.577 -4.669 1.00 41.12 196 CYS A C 1
ATOM 1474 O O . CYS A 1 196 ? -3.978 -3.216 -4.122 1.00 41.12 196 CYS A O 1
ATOM 1476 N N . ALA A 1 197 ? -1.796 -2.861 -4.462 1.00 38.59 197 ALA A N 1
ATOM 1477 C CA . ALA A 1 197 ? -1.249 -3.815 -3.489 1.00 38.59 197 ALA A CA 1
ATOM 1478 C C . ALA A 1 197 ? -0.987 -3.156 -2.130 1.00 38.59 197 ALA A C 1
ATOM 1480 O O . ALA A 1 197 ? -0.488 -3.805 -1.217 1.00 38.59 197 ALA A O 1
ATOM 1481 N N . GLY A 1 198 ? -1.411 -1.902 -1.948 1.00 34.06 198 GLY A N 1
ATOM 1482 C CA . GLY A 1 198 ? -1.535 -1.238 -0.646 1.00 34.06 198 GLY A CA 1
ATOM 1483 C C . GLY A 1 198 ? -2.612 -1.890 0.228 1.00 34.06 198 GLY A C 1
ATOM 1484 O O . GLY A 1 198 ? -2.850 -1.475 1.360 1.00 34.06 198 GLY A O 1
ATOM 1485 N N . ALA A 1 199 ? -3.247 -2.943 -0.293 1.00 38.00 199 ALA A N 1
ATOM 1486 C CA . ALA A 1 199 ? -3.949 -3.952 0.472 1.00 38.00 199 ALA A CA 1
ATOM 1487 C C . ALA A 1 199 ? -3.023 -4.850 1.325 1.00 38.00 199 ALA A C 1
ATOM 1489 O O . ALA A 1 199 ? -3.527 -5.420 2.290 1.00 38.00 199 ALA A O 1
ATOM 1490 N N . ASP A 1 200 ? -1.717 -4.960 1.031 1.00 38.12 200 ASP A N 1
ATOM 1491 C CA . ASP A 1 200 ? -0.897 -6.073 1.538 1.00 38.12 200 ASP A CA 1
ATOM 1492 C C . ASP A 1 200 ? 0.458 -5.738 2.213 1.00 38.12 200 ASP A C 1
ATOM 1494 O O . ASP A 1 200 ? 1.056 -6.672 2.744 1.00 38.12 200 ASP A O 1
ATOM 1498 N N . ASP A 1 201 ? 0.936 -4.482 2.307 1.00 34.62 201 ASP A N 1
ATOM 1499 C CA . ASP A 1 201 ? 2.109 -4.170 3.183 1.00 34.62 201 ASP A CA 1
ATOM 1500 C C . ASP A 1 201 ? 2.075 -2.826 3.949 1.00 34.62 201 ASP A C 1
ATOM 1502 O O . ASP A 1 201 ? 2.874 -2.602 4.858 1.00 34.62 201 ASP A O 1
ATOM 1506 N N . ALA A 1 202 ? 1.055 -1.984 3.740 1.00 36.59 202 ALA A N 1
ATOM 1507 C CA . ALA A 1 202 ? 0.539 -1.214 4.870 1.00 36.59 202 ALA A CA 1
ATOM 1508 C C . ALA A 1 202 ? -0.110 -2.224 5.827 1.00 36.59 202 ALA A C 1
ATOM 1510 O O . ALA A 1 202 ? -0.722 -3.179 5.340 1.00 36.59 202 ALA A O 1
ATOM 1511 N N . PRO A 1 203 ? -0.063 -2.050 7.162 1.00 36.94 203 PRO A N 1
ATOM 1512 C CA . PRO A 1 203 ? -1.041 -2.725 7.997 1.00 36.94 203 PRO A CA 1
ATOM 1513 C C . PRO A 1 203 ? -2.421 -2.464 7.362 1.00 36.94 203 PRO A C 1
ATOM 1515 O O . PRO A 1 203 ? -2.818 -1.296 7.329 1.00 36.94 203 PRO A O 1
ATOM 1518 N N . PRO A 1 204 ? -3.106 -3.467 6.759 1.00 36.69 204 PRO A N 1
ATOM 1519 C CA . PRO A 1 204 ? -4.271 -3.226 5.911 1.00 36.69 204 PRO A CA 1
ATOM 1520 C C . PRO A 1 204 ? -5.231 -2.336 6.665 1.00 36.69 204 PRO A C 1
ATOM 1522 O O . PRO A 1 204 ? -5.416 -2.556 7.863 1.00 36.69 204 PRO A O 1
ATOM 1525 N N . ARG A 1 205 ? -5.773 -1.320 5.978 1.00 46.88 205 ARG A N 1
ATOM 1526 C CA . ARG A 1 205 ? -6.669 -0.301 6.541 1.00 46.88 205 ARG A CA 1
ATOM 1527 C C . ARG A 1 205 ? -7.758 -0.965 7.374 1.00 46.88 205 ARG A C 1
ATOM 1529 O O . ARG A 1 205 ? -8.844 -1.287 6.895 1.00 46.88 205 ARG A O 1
ATOM 1536 N N . ILE A 1 206 ? -7.466 -1.149 8.649 1.00 53.22 206 ILE A N 1
ATOM 1537 C CA . ILE A 1 206 ? -8.473 -1.421 9.634 1.00 53.22 206 ILE A CA 1
ATOM 1538 C C . ILE A 1 206 ? -9.130 -0.067 9.871 1.00 53.22 206 ILE A C 1
ATOM 1540 O O . ILE A 1 206 ? -8.446 0.911 10.163 1.00 53.22 206 ILE A O 1
ATOM 1544 N N . GLN A 1 207 ? -10.452 0.000 9.753 1.00 65.44 207 GLN A N 1
ATOM 1545 C CA . GLN A 1 207 ? -11.200 1.188 10.153 1.00 65.44 207 GLN A CA 1
ATOM 1546 C C . GLN A 1 207 ? -11.129 1.335 11.679 1.00 65.44 207 GLN A C 1
ATOM 1548 O O . GLN A 1 207 ? -11.959 0.780 12.397 1.00 65.44 207 GLN A O 1
ATOM 1553 N N . THR A 1 208 ? -10.105 2.025 12.177 1.00 73.50 208 THR A N 1
ATOM 1554 C CA . THR A 1 208 ? -9.971 2.362 13.596 1.00 73.50 208 THR A CA 1
ATOM 1555 C C . THR A 1 208 ? -10.945 3.469 13.964 1.00 73.50 208 THR A C 1
ATOM 1557 O O . THR A 1 208 ? -11.154 4.395 13.183 1.00 73.50 208 THR A O 1
ATOM 1560 N N . ALA A 1 209 ? -11.507 3.397 15.165 1.00 75.62 209 ALA A N 1
ATO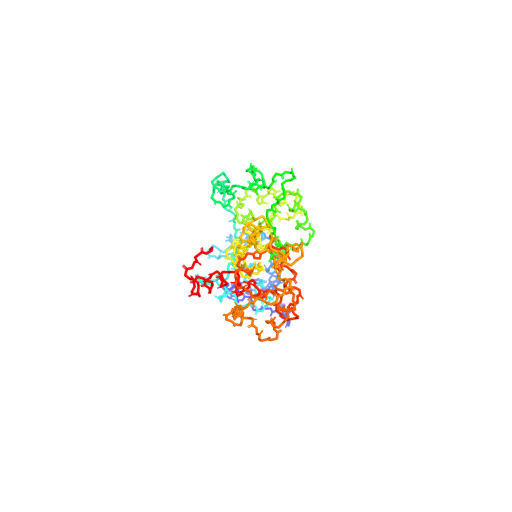M 1561 C CA . ALA A 1 209 ? -12.358 4.457 15.688 1.00 75.62 209 ALA A CA 1
ATOM 1562 C C . ALA A 1 209 ? -11.518 5.641 16.185 1.00 75.62 209 ALA A C 1
ATOM 1564 O O . ALA A 1 209 ? -10.359 5.488 16.584 1.00 75.62 209 ALA A O 1
ATOM 1565 N N . THR A 1 210 ? -12.112 6.827 16.228 1.00 80.69 210 THR A N 1
ATOM 1566 C CA . THR A 1 210 ? -11.551 7.950 16.983 1.00 80.69 210 THR A CA 1
ATOM 1567 C C . THR A 1 210 ? -11.746 7.738 18.487 1.00 80.69 210 THR A C 1
ATOM 1569 O O . THR A 1 210 ? -12.612 6.984 18.937 1.00 80.69 210 THR A O 1
ATOM 1572 N N . ALA A 1 211 ? -10.938 8.422 19.301 1.00 77.62 211 ALA A N 1
ATOM 1573 C CA . ALA A 1 211 ? -11.076 8.363 20.756 1.00 77.62 211 ALA A CA 1
ATOM 1574 C C . ALA A 1 211 ? -12.445 8.878 21.241 1.00 77.62 211 ALA A C 1
ATOM 1576 O O . ALA A 1 211 ? -12.948 8.407 22.259 1.00 77.62 211 ALA A O 1
ATOM 1577 N N . GLU A 1 212 ? -13.044 9.820 20.511 1.00 77.88 212 GLU A N 1
ATOM 1578 C CA . GLU A 1 212 ? -14.363 10.377 20.813 1.00 77.88 212 GLU A CA 1
ATOM 1579 C C . GLU A 1 212 ? -15.484 9.376 20.505 1.00 77.88 212 GLU A C 1
ATOM 1581 O O . GLU A 1 212 ? -16.336 9.129 21.357 1.00 77.88 212 GLU A O 1
ATOM 1586 N N . GLU A 1 213 ? -15.439 8.717 19.344 1.00 79.69 213 GLU A N 1
ATOM 1587 C CA . GLU A 1 213 ? -16.397 7.663 18.983 1.00 79.69 213 GLU A CA 1
ATOM 1588 C C . GLU A 1 213 ? -16.323 6.477 19.947 1.00 79.69 213 GLU A C 1
ATOM 1590 O O . GLU A 1 213 ? -17.351 5.984 20.414 1.00 79.69 213 GLU A O 1
ATOM 1595 N N . ALA A 1 214 ? -15.107 6.051 20.301 1.00 83.44 214 ALA A N 1
ATOM 1596 C CA . ALA A 1 214 ? -14.914 5.007 21.295 1.00 83.44 214 ALA A CA 1
ATOM 1597 C C . ALA A 1 214 ? -15.481 5.425 22.663 1.00 83.44 214 ALA A C 1
ATOM 1599 O O . ALA A 1 214 ? -16.155 4.635 23.314 1.00 83.44 214 ALA A O 1
ATOM 1600 N N . ALA A 1 215 ? -15.280 6.669 23.104 1.00 83.38 215 ALA A N 1
ATOM 1601 C CA . ALA A 1 215 ? -15.850 7.141 24.366 1.00 83.38 215 ALA A CA 1
ATOM 1602 C C . ALA A 1 215 ? -17.388 7.196 24.336 1.00 83.38 215 ALA A C 1
ATOM 1604 O O . ALA A 1 215 ? -18.034 6.824 25.317 1.00 83.38 215 ALA A O 1
ATOM 1605 N N . ALA A 1 216 ? -17.98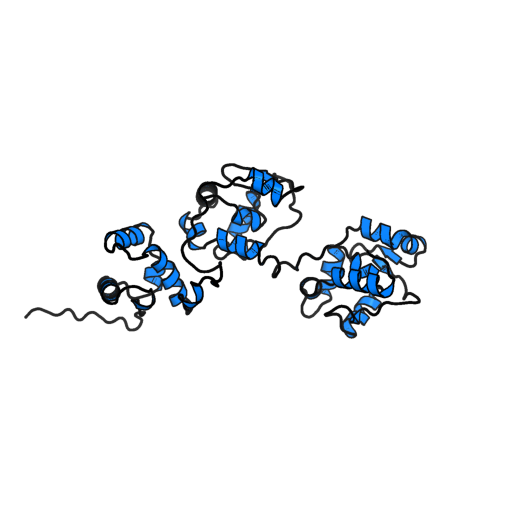8 7.601 23.213 1.00 85.81 216 ALA A N 1
ATOM 1606 C CA . ALA A 1 216 ? -19.441 7.674 23.064 1.00 85.81 216 ALA A CA 1
ATOM 1607 C C . ALA A 1 216 ? -20.112 6.299 23.240 1.00 85.81 2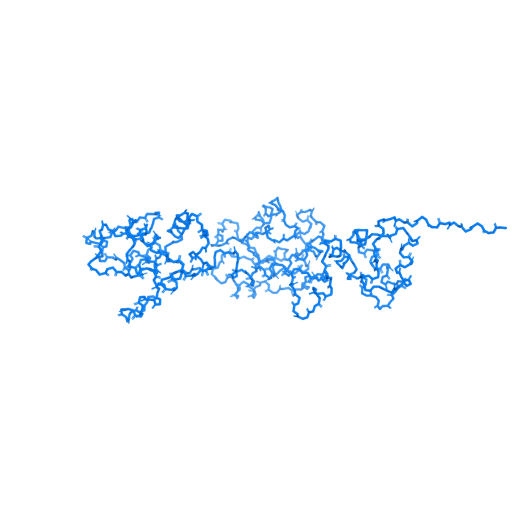16 ALA A C 1
ATOM 1609 O O . ALA A 1 216 ? -21.095 6.172 23.976 1.00 85.81 216 ALA A O 1
ATOM 1610 N N . GLN A 1 217 ? -19.527 5.260 22.638 1.00 84.94 217 GLN A N 1
ATOM 1611 C CA . GLN A 1 217 ? -20.031 3.879 22.674 1.00 84.94 217 GLN A CA 1
ATOM 1612 C C . GLN A 1 217 ? -19.876 3.186 24.034 1.00 84.94 217 GLN A C 1
ATOM 1614 O O . GLN A 1 217 ? -20.475 2.138 24.273 1.00 84.94 217 GLN A O 1
ATOM 1619 N N . PHE A 1 218 ? -19.072 3.761 24.928 1.00 88.38 218 PHE A N 1
ATOM 1620 C CA . PHE A 1 218 ? -18.831 3.248 26.277 1.00 88.38 218 PHE A CA 1
ATOM 1621 C C . PHE A 1 218 ? -19.176 4.279 27.359 1.00 88.38 218 PHE A C 1
ATOM 1623 O O . PHE A 1 218 ? -18.689 4.204 28.485 1.00 88.38 218 PHE A O 1
ATOM 1630 N N . SER A 1 219 ? -20.008 5.270 27.030 1.00 85.25 219 SER A N 1
ATOM 1631 C CA . SER A 1 219 ? -20.330 6.388 27.925 1.00 85.25 219 SER A CA 1
ATOM 1632 C C . SER A 1 219 ? -20.971 5.941 29.246 1.00 85.25 219 SER A C 1
ATOM 1634 O O . SER A 1 219 ? -20.656 6.493 30.304 1.00 85.25 219 SER A O 1
ATOM 1636 N N . ALA A 1 220 ? -21.819 4.908 29.212 1.00 85.06 220 ALA A N 1
ATOM 1637 C CA . ALA A 1 220 ? -22.441 4.334 30.403 1.00 85.06 220 ALA A CA 1
ATOM 1638 C C . ALA A 1 220 ? -21.401 3.672 31.322 1.00 85.06 220 ALA A C 1
ATOM 1640 O O . ALA A 1 220 ? -21.355 3.967 32.519 1.00 85.06 220 ALA A O 1
ATOM 1641 N N . GLU A 1 221 ? -20.522 2.840 30.761 1.00 86.38 221 GLU A N 1
ATOM 1642 C CA . GLU A 1 221 ? -19.485 2.131 31.511 1.00 86.38 221 GLU A CA 1
ATOM 1643 C C . GLU A 1 221 ? -18.423 3.092 32.063 1.00 86.38 221 GLU A C 1
ATOM 1645 O O . GLU A 1 221 ? -18.012 2.962 33.217 1.00 86.38 221 GLU A O 1
ATOM 1650 N N . LEU A 1 222 ? -18.044 4.116 31.292 1.00 84.75 222 LEU A N 1
ATOM 1651 C CA . LEU A 1 222 ? -17.145 5.182 31.745 1.00 84.75 222 LEU A CA 1
ATOM 1652 C C . LEU A 1 222 ? -17.741 5.972 32.921 1.00 84.75 222 LEU A C 1
ATOM 1654 O O . LEU A 1 222 ? -17.024 6.315 33.858 1.00 84.75 222 LEU A O 1
ATOM 1658 N N . THR A 1 223 ? -19.053 6.229 32.904 1.00 85.50 223 THR A N 1
ATOM 1659 C CA . THR A 1 223 ? -19.751 6.942 33.990 1.00 85.50 223 THR A CA 1
ATOM 1660 C C . THR A 1 223 ? -19.876 6.084 35.250 1.00 85.50 223 THR A C 1
ATOM 1662 O O . THR A 1 223 ? -19.757 6.597 36.361 1.00 85.50 223 THR A O 1
ATOM 1665 N N . SER A 1 224 ? -20.091 4.776 35.091 1.00 83.50 224 SER A N 1
ATOM 1666 C CA . SER A 1 224 ? -20.171 3.822 36.208 1.00 83.50 224 SER A CA 1
ATOM 1667 C C . SER A 1 224 ? -18.818 3.510 36.866 1.00 83.50 224 SER A C 1
ATOM 1669 O O . SER A 1 224 ? -18.791 3.056 38.007 1.00 83.50 224 SER A O 1
ATOM 1671 N N . GLY A 1 225 ? -17.698 3.780 36.180 1.00 84.56 225 GLY A N 1
ATOM 1672 C CA . GLY A 1 225 ? -16.341 3.442 36.634 1.00 84.56 225 GLY A CA 1
ATOM 1673 C C . GLY A 1 225 ? -15.886 2.018 36.285 1.00 84.56 225 GLY A C 1
ATOM 1674 O O . GLY A 1 225 ? -14.749 1.639 36.585 1.00 84.56 225 GLY A O 1
ATOM 1675 N N . ASP A 1 226 ? -16.737 1.243 35.612 1.00 83.81 226 ASP A N 1
ATOM 1676 C CA . ASP A 1 226 ? -16.444 -0.127 35.174 1.00 83.81 226 ASP A CA 1
ATOM 1677 C C . ASP A 1 226 ? -15.456 -0.168 33.996 1.00 83.81 226 ASP A C 1
ATOM 1679 O O . ASP A 1 226 ? -14.739 -1.155 33.800 1.00 83.81 226 ASP A O 1
ATOM 1683 N N . ALA A 1 227 ? -15.359 0.928 33.239 1.00 89.00 227 ALA A N 1
ATOM 1684 C CA . ALA A 1 227 ? -14.358 1.127 32.201 1.00 89.00 227 ALA A CA 1
ATOM 1685 C C . ALA A 1 227 ? -13.612 2.450 32.384 1.00 89.00 227 ALA A C 1
ATOM 1687 O O . ALA A 1 227 ? -14.126 3.413 32.953 1.00 89.00 227 ALA A O 1
ATOM 1688 N N . ARG A 1 228 ? -12.386 2.507 31.863 1.00 89.69 228 ARG A N 1
ATOM 1689 C CA . ARG A 1 228 ? -11.582 3.727 31.774 1.00 89.69 228 ARG A CA 1
ATOM 1690 C C . ARG A 1 228 ? -11.089 3.927 30.348 1.00 89.69 228 ARG A C 1
ATOM 1692 O O . ARG A 1 228 ? -10.744 2.968 29.657 1.00 89.69 228 ARG A O 1
ATOM 1699 N N . GLN A 1 229 ? -11.015 5.186 29.937 1.00 86.56 229 GLN A N 1
ATOM 1700 C CA . GLN A 1 229 ? -10.363 5.571 28.695 1.00 86.56 229 GLN A CA 1
ATOM 1701 C C . GLN A 1 229 ? -8.869 5.762 28.959 1.00 86.56 229 GLN A C 1
ATOM 1703 O O . GLN A 1 229 ? -8.454 6.660 29.689 1.00 86.56 229 GLN A O 1
ATOM 1708 N N . ASP A 1 230 ? -8.063 4.878 28.391 1.00 87.12 230 ASP A N 1
ATOM 1709 C CA . ASP A 1 230 ? -6.612 4.928 28.434 1.00 87.12 230 ASP A CA 1
ATOM 1710 C C . ASP A 1 230 ? -6.079 5.520 27.122 1.00 87.12 230 ASP A C 1
ATOM 1712 O O . ASP A 1 230 ? -6.494 5.126 26.032 1.00 87.12 230 ASP A O 1
ATOM 1716 N N . ALA A 1 231 ? -5.147 6.469 27.213 1.00 77.69 231 ALA A N 1
ATOM 1717 C CA . ALA A 1 231 ? -4.557 7.107 26.033 1.00 77.69 231 ALA A CA 1
ATOM 1718 C C . ALA A 1 231 ? -3.720 6.138 25.173 1.00 77.69 231 ALA A C 1
ATOM 1720 O O . ALA A 1 231 ? -3.498 6.394 23.993 1.00 77.69 231 ALA A O 1
ATOM 1721 N N . THR A 1 232 ? -3.259 5.036 25.769 1.00 79.69 232 THR A N 1
ATOM 1722 C CA . THR A 1 232 ? -2.377 4.029 25.166 1.00 79.69 232 THR A CA 1
ATOM 1723 C C . THR A 1 232 ? -3.183 2.835 24.671 1.00 79.69 232 THR A C 1
ATOM 1725 O O . THR A 1 232 ? -2.968 2.378 23.558 1.00 79.69 232 THR A O 1
ATOM 1728 N N . TYR A 1 233 ? -4.131 2.341 25.473 1.00 84.31 233 TYR A N 1
ATOM 1729 C CA . TYR A 1 233 ? -4.871 1.098 25.199 1.00 84.31 233 TYR A CA 1
ATOM 1730 C C . TYR A 1 233 ? -6.333 1.307 24.778 1.00 84.31 233 TYR A C 1
ATOM 1732 O O . TYR A 1 233 ? -7.050 0.336 24.535 1.00 84.31 233 TYR A O 1
ATOM 1740 N N . GLY A 1 234 ? -6.797 2.555 24.679 1.00 88.44 234 GLY A N 1
ATOM 1741 C CA . GLY A 1 234 ? -8.193 2.862 24.378 1.00 88.44 234 GLY A CA 1
ATOM 1742 C C . GLY A 1 234 ? -9.114 2.518 25.551 1.00 88.44 234 GLY A C 1
ATOM 1743 O O . GLY A 1 234 ? -8.781 2.767 26.709 1.00 88.44 234 GLY A O 1
ATOM 1744 N N . ILE A 1 235 ? -10.296 1.969 25.269 1.00 90.44 235 ILE A N 1
ATOM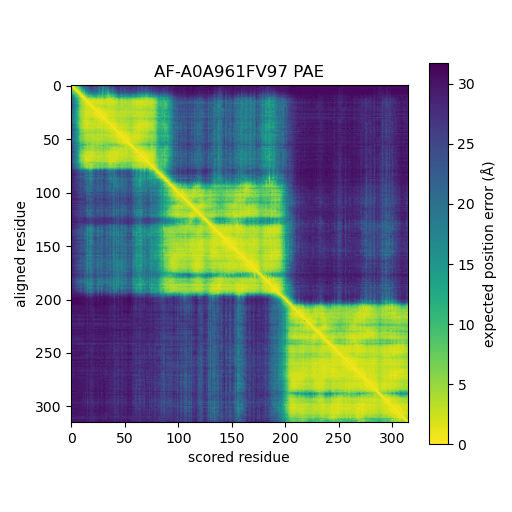 1745 C CA . ILE A 1 235 ? -11.268 1.614 26.311 1.00 90.44 235 ILE A CA 1
ATOM 1746 C C . ILE A 1 235 ? -10.898 0.276 26.957 1.00 90.44 235 ILE A C 1
ATOM 1748 O O . ILE A 1 235 ? -10.995 -0.783 26.329 1.00 90.44 235 ILE A O 1
ATOM 1752 N N . VAL A 1 236 ? -10.543 0.314 28.240 1.00 91.75 236 VAL A N 1
ATOM 1753 C CA . VAL A 1 236 ? -10.210 -0.874 29.038 1.00 91.75 236 VAL A CA 1
ATOM 1754 C C . VAL A 1 236 ? -11.112 -0.971 30.263 1.00 91.75 236 VAL A C 1
ATOM 1756 O O . VAL A 1 236 ? -11.399 0.028 30.921 1.00 91.75 236 VAL A O 1
ATOM 1759 N N . PHE A 1 237 ? -11.573 -2.179 30.571 1.00 90.38 237 PHE A N 1
ATOM 1760 C CA . PHE A 1 237 ? -12.405 -2.444 31.740 1.00 90.38 237 PHE A CA 1
ATOM 1761 C C . PHE A 1 237 ? -11.524 -2.593 32.978 1.00 90.38 237 PHE A C 1
ATOM 1763 O O . PHE A 1 237 ? -10.425 -3.147 32.915 1.00 90.38 237 PHE A O 1
ATOM 1770 N N . THR A 1 238 ? -12.004 -2.092 34.111 1.00 87.19 238 THR A N 1
ATOM 1771 C CA . THR A 1 238 ? -11.278 -2.130 35.390 1.00 87.19 238 THR A CA 1
ATOM 1772 C C . THR A 1 238 ? -11.387 -3.491 36.081 1.00 87.19 238 THR A C 1
ATOM 1774 O O . THR A 1 238 ? -10.554 -3.828 36.921 1.00 87.19 238 THR A O 1
ATOM 1777 N N . SER A 1 239 ? -12.378 -4.300 35.701 1.00 86.69 239 SER A N 1
ATOM 1778 C CA . SER A 1 239 ? -12.572 -5.675 36.162 1.00 86.69 239 SER A CA 1
ATOM 1779 C C . SER A 1 239 ? -13.205 -6.541 35.068 1.00 86.69 239 SER A C 1
ATOM 1781 O O . SER A 1 239 ? -13.705 -6.030 34.065 1.00 86.69 239 SER A O 1
ATOM 1783 N N . ALA A 1 240 ? -13.148 -7.866 35.229 1.00 87.81 240 ALA A N 1
ATOM 1784 C CA . ALA A 1 240 ? -13.766 -8.782 34.278 1.00 87.81 240 ALA A CA 1
ATOM 1785 C C . ALA A 1 240 ? -15.303 -8.628 34.315 1.00 87.81 240 ALA A C 1
ATOM 1787 O O . ALA A 1 240 ? -15.889 -8.770 35.390 1.00 87.81 240 ALA A O 1
ATOM 1788 N N . PRO A 1 241 ? -15.968 -8.369 33.172 1.00 85.38 241 PRO A N 1
ATOM 1789 C CA . PRO A 1 241 ? -17.421 -8.252 33.127 1.00 85.38 241 PRO A CA 1
ATOM 1790 C C . PRO A 1 241 ? -18.083 -9.605 33.414 1.00 85.38 241 PRO A C 1
ATOM 1792 O O . PRO A 1 241 ? -17.488 -10.652 33.166 1.00 85.38 241 PRO A O 1
ATOM 1795 N N . GLU A 1 242 ? -19.348 -9.605 33.847 1.00 83.31 242 GLU A N 1
ATOM 1796 C CA . GLU A 1 242 ? -20.098 -10.847 34.123 1.00 83.31 242 GLU A CA 1
ATOM 1797 C C . GLU A 1 242 ? -20.207 -11.773 32.899 1.00 83.31 242 GLU A C 1
ATOM 1799 O O . GLU A 1 242 ? -20.325 -12.991 33.027 1.00 83.31 242 GLU A O 1
ATOM 1804 N N . THR A 1 243 ? -20.166 -11.199 31.693 1.00 86.69 243 THR A N 1
ATOM 1805 C CA . THR A 1 243 ? -20.400 -11.909 30.428 1.00 86.69 243 THR A CA 1
ATOM 1806 C C . THR A 1 243 ? -19.282 -11.682 29.403 1.00 86.69 243 THR A C 1
ATOM 1808 O O . THR A 1 243 ? -19.546 -11.108 28.349 1.00 86.69 243 THR A O 1
ATOM 1811 N N . PRO A 1 244 ? -18.025 -12.091 29.639 1.00 89.81 244 PRO A N 1
ATOM 1812 C CA . PRO A 1 244 ? -16.939 -11.830 28.692 1.00 89.81 244 PRO A CA 1
ATOM 1813 C C . PRO A 1 244 ? -17.202 -12.473 27.316 1.00 89.81 244 PRO A C 1
ATOM 1815 O O . PRO A 1 244 ? -17.900 -13.488 27.196 1.00 89.81 244 PRO A O 1
ATOM 1818 N N . ASP A 1 245 ? -16.672 -11.855 26.263 1.00 92.38 245 ASP A N 1
ATOM 1819 C CA . ASP A 1 245 ? -16.702 -12.406 24.910 1.00 92.38 245 ASP A CA 1
ATOM 1820 C C . ASP A 1 245 ? -15.548 -13.388 24.694 1.00 92.38 245 ASP A C 1
ATOM 1822 O O . ASP A 1 245 ? -14.515 -13.329 25.358 1.00 92.38 245 ASP A O 1
ATOM 1826 N N . ASP A 1 246 ? -15.739 -14.320 23.761 1.00 92.12 246 ASP A N 1
ATOM 1827 C CA . ASP A 1 246 ? -14.732 -15.324 23.426 1.00 92.12 246 ASP A CA 1
ATOM 1828 C C . ASP A 1 246 ? -13.789 -14.774 22.347 1.00 92.12 246 ASP A C 1
ATOM 1830 O O . ASP A 1 246 ? -13.985 -14.983 21.148 1.00 92.12 246 ASP A O 1
ATOM 1834 N N . LEU A 1 247 ? -12.752 -14.046 22.767 1.00 91.56 247 LEU A N 1
ATOM 1835 C CA . LEU A 1 247 ? -11.837 -13.366 21.847 1.00 91.56 247 LEU A CA 1
ATOM 1836 C C . LEU A 1 247 ? -11.074 -14.342 20.942 1.00 91.56 247 LEU A C 1
ATOM 1838 O O . LEU A 1 247 ? -10.632 -13.938 19.867 1.00 91.56 247 LEU A O 1
ATOM 1842 N N . LYS A 1 248 ? -10.974 -15.631 21.303 1.00 92.25 248 LYS A N 1
ATOM 1843 C CA . LYS A 1 248 ? -10.375 -16.665 20.434 1.00 92.25 248 LYS A CA 1
ATOM 1844 C C . LYS A 1 248 ? -11.153 -16.890 19.137 1.00 92.25 248 LYS A C 1
ATOM 1846 O O . LYS A 1 248 ? -10.615 -17.515 18.224 1.00 92.25 248 LYS A O 1
ATOM 1851 N N . LYS A 1 249 ? -12.400 -16.412 19.032 1.00 89.19 249 LYS A N 1
ATOM 1852 C CA . LYS A 1 249 ? -13.145 -16.432 17.763 1.00 89.19 249 LYS A CA 1
ATOM 1853 C C . LYS A 1 249 ? -12.547 -15.500 16.706 1.00 89.19 249 LYS A C 1
ATOM 1855 O O . LYS A 1 249 ? -12.790 -15.714 15.523 1.00 89.19 249 LYS A O 1
ATOM 1860 N N . ILE A 1 250 ? -11.753 -14.505 17.103 1.00 85.75 250 ILE A N 1
ATOM 1861 C CA . ILE A 1 250 ? -11.044 -13.628 16.168 1.00 85.75 250 ILE A CA 1
ATOM 1862 C C . ILE A 1 250 ? -9.823 -14.371 15.621 1.00 85.75 250 ILE A C 1
ATOM 1864 O O . ILE A 1 250 ? -8.947 -14.822 16.366 1.00 85.75 250 ILE A O 1
ATOM 1868 N N . LYS A 1 251 ? -9.738 -14.480 14.294 1.00 79.56 251 LYS A N 1
ATOM 1869 C CA . LYS A 1 251 ? -8.639 -15.163 13.609 1.00 79.56 251 LYS A CA 1
ATOM 1870 C C . LYS A 1 251 ? -7.297 -14.560 14.021 1.00 79.56 251 LYS A C 1
ATOM 1872 O O . LYS A 1 251 ? -7.033 -13.381 13.808 1.00 79.56 251 LYS A O 1
ATOM 1877 N N . GLY A 1 252 ? -6.432 -15.401 14.585 1.00 77.56 252 GLY A N 1
ATOM 1878 C CA . GLY A 1 252 ? -5.098 -14.997 15.019 1.00 77.56 252 GLY A CA 1
ATOM 1879 C C . GLY A 1 252 ? -4.969 -14.692 16.514 1.00 77.56 252 GLY A C 1
ATOM 1880 O O . GLY A 1 252 ? -3.831 -14.593 16.991 1.00 77.56 252 GLY A O 1
ATOM 1881 N N . VAL A 1 253 ? -6.089 -14.637 17.247 1.00 85.81 253 VAL A N 1
ATOM 1882 C CA . VAL A 1 253 ? -6.130 -14.561 18.712 1.00 85.81 253 VAL A CA 1
ATOM 1883 C C . VAL A 1 253 ? -6.165 -15.976 19.290 1.00 85.81 253 VAL A C 1
ATOM 1885 O O . VAL A 1 253 ? -7.156 -16.691 19.215 1.00 85.81 253 VAL A O 1
ATOM 1888 N N . ALA A 1 254 ? -5.045 -16.411 19.867 1.00 84.81 254 ALA A N 1
ATOM 1889 C CA . ALA A 1 254 ? -4.956 -17.692 20.568 1.00 84.81 254 ALA A CA 1
ATOM 1890 C C . ALA A 1 254 ? -5.199 -17.518 22.077 1.00 84.81 254 ALA A C 1
ATOM 1892 O O . ALA A 1 254 ? -5.091 -16.413 22.603 1.00 84.81 254 ALA A O 1
ATOM 1893 N N . LYS A 1 255 ? -5.412 -18.625 22.802 1.00 88.94 255 LYS A N 1
ATOM 1894 C CA . LYS A 1 255 ? -5.644 -18.642 24.264 1.00 88.94 255 LYS A CA 1
ATOM 1895 C C . LYS A 1 255 ? -4.624 -17.822 25.071 1.00 88.94 255 LYS A C 1
ATOM 1897 O O . LYS A 1 255 ? -4.990 -17.159 26.032 1.00 88.94 255 LYS A O 1
ATOM 1902 N N . VAL A 1 256 ? -3.346 -17.864 24.685 1.00 87.56 256 VAL A N 1
ATOM 1903 C CA . VAL A 1 256 ? -2.281 -17.098 25.362 1.00 87.56 256 VAL A CA 1
ATOM 1904 C C . VAL A 1 256 ? -2.462 -15.594 25.158 1.00 87.56 256 VAL A C 1
ATOM 1906 O O . VAL A 1 256 ? -2.247 -14.819 26.083 1.00 87.56 256 VAL A O 1
ATOM 1909 N N . LEU A 1 257 ? -2.857 -15.179 23.954 1.00 86.62 257 LEU A N 1
ATOM 1910 C CA . LEU A 1 257 ? -3.064 -13.770 23.653 1.00 86.62 257 LEU A CA 1
ATOM 1911 C C . LEU A 1 257 ? -4.356 -13.242 24.279 1.00 86.62 257 LEU A C 1
ATOM 1913 O O . LEU A 1 257 ? -4.337 -12.153 24.834 1.00 86.62 257 LEU A O 1
ATOM 1917 N N . GLU A 1 258 ? -5.436 -14.024 24.244 1.00 90.06 258 GLU A N 1
ATOM 1918 C CA . GLU A 1 258 ? -6.672 -13.714 24.972 1.00 90.06 258 GLU A CA 1
ATOM 1919 C C . GLU A 1 258 ? -6.381 -13.460 26.458 1.00 90.06 258 GLU A C 1
ATOM 1921 O O . GLU A 1 258 ? -6.844 -12.467 27.006 1.00 90.06 258 GLU A O 1
ATOM 1926 N N . GLY A 1 259 ? -5.543 -14.292 27.091 1.00 89.81 259 GLY A N 1
ATOM 1927 C CA . GLY A 1 259 ? -5.104 -14.070 28.472 1.00 89.81 259 GLY A CA 1
ATOM 1928 C C . GLY A 1 259 ? -4.445 -12.702 28.680 1.00 89.81 259 GLY A C 1
ATOM 1929 O O . GLY A 1 259 ? -4.841 -11.968 29.579 1.00 89.81 259 GLY A O 1
ATOM 1930 N N . LYS A 1 260 ? -3.509 -12.317 27.802 1.00 89.94 260 LYS A N 1
ATOM 1931 C CA . LYS A 1 260 ? -2.841 -11.003 27.862 1.00 89.94 260 LYS A CA 1
ATOM 1932 C C . LYS A 1 260 ? -3.801 -9.832 27.623 1.00 89.94 260 LYS A C 1
ATOM 1934 O O . LYS A 1 260 ? -3.671 -8.797 28.264 1.00 89.94 260 LYS A O 1
ATOM 1939 N N . LEU A 1 261 ? -4.749 -9.975 26.695 1.00 90.81 261 LEU A N 1
ATOM 1940 C CA . LEU A 1 261 ? -5.765 -8.951 26.423 1.00 90.81 261 LEU A CA 1
ATOM 1941 C C . LEU A 1 261 ? -6.684 -8.755 27.635 1.00 90.81 261 LEU A C 1
ATOM 1943 O O . LEU A 1 261 ? -6.912 -7.621 28.054 1.00 90.81 261 LEU A O 1
ATOM 1947 N N . ASN A 1 262 ? -7.121 -9.854 28.251 1.00 91.62 262 ASN A N 1
ATOM 1948 C CA . ASN A 1 262 ? -7.924 -9.832 29.469 1.00 91.62 262 ASN A CA 1
ATOM 1949 C C . ASN A 1 262 ? -7.161 -9.183 30.640 1.00 91.62 262 ASN A C 1
ATOM 1951 O O . ASN A 1 262 ? -7.732 -8.360 31.347 1.00 91.62 262 ASN A O 1
ATOM 1955 N N . GLU A 1 263 ? -5.865 -9.475 30.812 1.00 90.12 263 GLU A N 1
ATOM 1956 C CA . GLU A 1 263 ? -5.014 -8.830 31.832 1.00 90.12 263 GLU A CA 1
ATOM 1957 C C . GLU A 1 263 ? -4.955 -7.299 31.687 1.00 90.12 263 GLU A C 1
ATOM 1959 O O . GLU A 1 263 ? -4.882 -6.587 32.687 1.00 90.12 263 GLU A O 1
ATOM 1964 N N . ILE A 1 264 ? -5.019 -6.785 30.454 1.00 90.44 264 ILE A N 1
ATOM 1965 C CA . ILE A 1 264 ? -5.024 -5.343 30.153 1.00 90.44 264 ILE A CA 1
ATOM 1966 C C . ILE A 1 264 ? -6.424 -4.725 30.322 1.00 90.44 264 ILE A C 1
ATOM 1968 O O . ILE A 1 264 ? -6.552 -3.507 30.441 1.00 90.44 264 ILE A O 1
ATOM 1972 N N . GLY A 1 265 ? -7.473 -5.550 30.371 1.00 91.81 265 GLY A N 1
ATOM 1973 C CA . GLY A 1 265 ? -8.860 -5.116 30.529 1.00 91.81 265 GLY A CA 1
ATOM 1974 C C . GLY A 1 265 ? -9.696 -5.177 29.247 1.00 91.81 265 GLY A C 1
ATOM 1975 O O . GLY A 1 265 ? -10.731 -4.513 29.159 1.00 91.81 265 GLY A O 1
ATOM 1976 N N . VAL A 1 266 ? -9.265 -5.926 28.230 1.00 94.31 266 VAL A N 1
ATOM 1977 C CA . VAL A 1 266 ? -10.027 -6.144 26.990 1.00 94.31 266 VAL A CA 1
ATOM 1978 C C . VAL A 1 266 ? -10.735 -7.489 27.066 1.00 94.31 266 VAL A C 1
ATOM 1980 O O . VAL A 1 266 ? -10.087 -8.520 26.962 1.00 94.31 266 VAL A O 1
ATOM 1983 N N . TYR A 1 267 ? -12.060 -7.467 27.216 1.00 92.69 267 TYR A N 1
ATOM 1984 C CA . TYR A 1 267 ? -12.891 -8.663 27.407 1.00 92.69 267 TYR A CA 1
ATOM 1985 C C . TYR A 1 267 ? -14.021 -8.803 26.382 1.00 92.69 267 TYR A C 1
ATOM 1987 O O . TYR A 1 267 ? -14.656 -9.854 26.317 1.00 92.69 267 TYR A O 1
ATOM 1995 N N . LYS A 1 268 ? -14.340 -7.742 25.634 1.00 93.06 268 LYS A N 1
ATOM 1996 C CA . LYS A 1 268 ? -15.513 -7.670 24.750 1.00 93.06 268 LYS A CA 1
ATOM 1997 C C . LYS A 1 268 ? -15.122 -7.419 23.297 1.00 93.06 268 LYS A C 1
ATOM 1999 O O . LYS A 1 268 ? -14.209 -6.637 23.033 1.00 93.06 268 LYS A O 1
ATOM 2004 N N . TYR A 1 269 ? -15.877 -7.975 22.346 1.00 90.75 269 TYR A N 1
ATOM 2005 C CA . TYR A 1 269 ? -15.708 -7.674 20.920 1.00 90.75 269 TYR A CA 1
ATOM 2006 C C . TYR A 1 269 ? -15.921 -6.189 20.642 1.00 90.75 269 TYR A C 1
ATOM 2008 O O . TYR A 1 269 ? -15.171 -5.599 19.873 1.00 90.75 269 TYR A O 1
ATOM 2016 N N . ARG A 1 270 ? -16.878 -5.557 21.337 1.00 90.88 270 ARG A N 1
ATOM 2017 C CA . ARG A 1 270 ? -17.144 -4.118 21.203 1.00 90.88 270 ARG A CA 1
ATOM 2018 C C . ARG A 1 270 ? -15.898 -3.272 21.484 1.00 90.88 270 ARG A C 1
ATOM 2020 O O . ARG A 1 270 ? -15.690 -2.270 20.817 1.00 90.88 270 ARG A O 1
ATOM 2027 N N . GLN A 1 271 ? -15.044 -3.669 22.432 1.00 92.94 271 GLN A N 1
ATOM 2028 C CA . GLN A 1 271 ? -13.823 -2.909 22.738 1.00 92.94 271 GLN A CA 1
ATOM 2029 C C . GLN A 1 271 ? -12.843 -2.942 21.564 1.00 92.94 271 GLN A C 1
ATOM 2031 O O . GLN A 1 271 ? -12.291 -1.911 21.203 1.00 92.94 271 GLN A O 1
ATOM 2036 N N . ILE A 1 272 ? -12.676 -4.114 20.944 1.00 91.25 272 ILE A N 1
ATOM 2037 C CA . ILE A 1 272 ? -11.815 -4.296 19.768 1.00 91.25 272 ILE A CA 1
ATOM 2038 C C . ILE A 1 272 ? -12.421 -3.583 18.552 1.00 91.25 272 ILE A C 1
ATOM 2040 O O . ILE A 1 272 ? -11.705 -2.931 17.803 1.00 91.25 272 ILE A O 1
ATOM 2044 N N . ALA A 1 273 ? -13.744 -3.642 18.385 1.00 87.75 273 ALA A N 1
ATOM 2045 C CA . ALA A 1 273 ? -14.478 -2.974 17.309 1.00 87.75 273 ALA A CA 1
ATOM 2046 C C . ALA A 1 273 ? -14.310 -1.440 17.299 1.00 87.75 273 ALA A C 1
ATOM 2048 O O . ALA A 1 273 ? -14.444 -0.822 16.244 1.00 87.75 273 ALA A O 1
ATOM 2049 N N . PHE A 1 274 ? -14.003 -0.842 18.454 1.00 88.38 274 PHE A N 1
ATOM 2050 C CA . PHE A 1 274 ? -13.731 0.588 18.615 1.00 88.38 274 PHE A CA 1
ATOM 2051 C C . PHE A 1 274 ? -12.293 0.862 19.076 1.00 88.38 274 PHE A C 1
ATOM 2053 O O . PHE A 1 274 ? -12.028 1.847 19.767 1.00 88.38 274 PHE A O 1
ATOM 2060 N N . TRP A 1 275 ? -11.339 0.002 18.705 1.00 89.50 275 TRP A N 1
ATOM 2061 C CA . TRP A 1 275 ? -9.931 0.316 18.915 1.00 89.50 275 TRP A CA 1
ATOM 2062 C C . TRP A 1 275 ? -9.503 1.523 18.084 1.00 89.50 275 TRP A C 1
ATOM 2064 O O . TRP A 1 275 ? -9.810 1.643 16.896 1.00 89.50 275 TRP A O 1
ATOM 2074 N N . THR A 1 276 ? -8.763 2.406 18.746 1.00 84.19 276 THR A N 1
ATOM 2075 C CA . THR A 1 276 ? -8.151 3.586 18.145 1.00 84.19 276 THR A CA 1
ATOM 2076 C C . THR A 1 276 ? -6.781 3.241 17.580 1.00 84.19 276 THR A C 1
ATOM 2078 O O . THR A 1 276 ? -6.161 2.256 17.983 1.00 84.19 276 THR A O 1
ATOM 2081 N N . GLU A 1 277 ? -6.269 4.065 16.673 1.00 80.50 277 GLU A N 1
ATOM 2082 C CA . GLU A 1 277 ? -4.947 3.851 16.079 1.00 80.50 277 GLU A CA 1
ATOM 2083 C C . GLU A 1 277 ? -3.812 3.720 17.125 1.00 80.50 277 GLU A C 1
ATOM 2085 O O . GLU A 1 277 ? -3.033 2.764 17.028 1.00 80.50 277 GLU A O 1
ATOM 2090 N N . PRO A 1 278 ? -3.737 4.554 18.190 1.00 81.56 278 PRO A N 1
ATOM 2091 C CA . PRO A 1 278 ? -2.776 4.339 19.274 1.00 81.56 278 PRO A CA 1
ATOM 2092 C C . PRO A 1 278 ? -2.937 2.976 19.954 1.00 81.56 278 PRO A C 1
ATOM 2094 O O . PRO A 1 278 ? -1.945 2.276 20.152 1.00 81.56 278 PRO A O 1
ATOM 2097 N N . ALA A 1 279 ? -4.176 2.563 20.240 1.00 85.38 279 ALA A N 1
ATOM 2098 C CA . ALA A 1 279 ? -4.453 1.272 20.862 1.00 85.38 279 ALA A CA 1
ATOM 2099 C C . ALA A 1 279 ? -3.977 0.119 19.979 1.00 85.38 279 ALA A C 1
ATOM 2101 O O . ALA A 1 279 ? -3.243 -0.752 20.444 1.00 85.38 279 ALA A O 1
ATOM 2102 N N . VAL A 1 280 ? -4.318 0.138 18.689 1.00 84.56 280 VAL A N 1
ATOM 2103 C CA . VAL A 1 280 ? -3.879 -0.886 17.734 1.00 84.56 280 VAL A CA 1
ATOM 2104 C C . VAL A 1 280 ? -2.353 -0.963 17.671 1.00 84.56 280 VAL A C 1
ATOM 2106 O O . VAL A 1 280 ? -1.788 -2.059 17.722 1.00 84.56 280 VAL A O 1
ATOM 2109 N N . LYS A 1 281 ? -1.668 0.184 17.621 1.00 82.50 281 LYS A N 1
ATOM 2110 C CA . LYS A 1 281 ? -0.202 0.249 17.585 1.00 82.50 281 LYS A CA 1
ATOM 2111 C C . LYS A 1 281 ? 0.435 -0.340 18.841 1.00 82.50 281 LYS A C 1
ATOM 2113 O O . LYS A 1 281 ? 1.447 -1.033 18.746 1.00 82.50 281 LYS A O 1
ATOM 2118 N N . GLU A 1 282 ? -0.142 -0.098 20.010 1.00 85.56 282 GLU A N 1
ATOM 2119 C CA . GLU A 1 282 ? 0.369 -0.626 21.277 1.00 85.56 282 GLU A CA 1
ATOM 2120 C C . GLU A 1 282 ? 0.066 -2.119 21.437 1.00 85.56 282 GLU A C 1
ATOM 2122 O O . GLU A 1 282 ? 0.963 -2.899 21.767 1.00 85.56 282 GLU A O 1
ATOM 2127 N N . PHE A 1 283 ? -1.142 -2.567 21.083 1.00 86.19 283 PHE A N 1
ATOM 2128 C CA . PHE A 1 283 ? -1.478 -3.993 21.059 1.00 86.19 283 PHE A CA 1
ATOM 2129 C C . PHE A 1 283 ? -0.643 -4.772 20.033 1.00 86.19 283 PHE A C 1
ATOM 2131 O O . PHE A 1 283 ? -0.250 -5.908 20.301 1.00 86.19 283 PHE A O 1
ATOM 2138 N N . SER A 1 284 ? -0.279 -4.157 18.906 1.00 82.44 284 SER A N 1
ATOM 2139 C CA . SER A 1 284 ? 0.641 -4.737 17.921 1.00 82.44 284 SER A CA 1
ATOM 2140 C C . SER A 1 284 ? 2.036 -4.991 18.508 1.00 82.44 284 SER A C 1
ATOM 2142 O O . SER A 1 284 ? 2.629 -6.041 18.257 1.00 82.44 284 SER A O 1
ATOM 2144 N N . LYS A 1 285 ? 2.548 -4.113 19.381 1.00 83.44 285 LYS A N 1
ATOM 2145 C CA . LYS A 1 285 ? 3.841 -4.334 20.063 1.00 83.44 285 LYS A CA 1
ATOM 2146 C C . LYS A 1 285 ? 3.809 -5.515 21.033 1.00 83.44 285 LYS A C 1
ATOM 2148 O O . LYS A 1 285 ? 4.840 -6.154 21.242 1.00 83.44 285 LYS A O 1
ATOM 2153 N N . LEU A 1 286 ? 2.646 -5.820 21.612 1.00 77.38 286 LEU A N 1
ATOM 2154 C CA . LEU A 1 286 ? 2.464 -6.970 22.504 1.00 77.38 286 LEU A CA 1
ATOM 2155 C C . LEU A 1 286 ? 2.498 -8.310 21.753 1.00 77.38 286 LEU A C 1
ATOM 2157 O O . LEU A 1 286 ? 2.760 -9.357 22.361 1.00 77.38 286 LEU A O 1
ATOM 2161 N N . LEU A 1 287 ? 2.289 -8.286 20.433 1.00 78.44 287 LEU A N 1
ATOM 2162 C CA . LEU A 1 287 ? 2.474 -9.436 19.558 1.00 78.44 287 LEU A CA 1
ATOM 2163 C C . LEU A 1 287 ? 3.970 -9.675 19.334 1.00 78.44 287 LEU A C 1
ATOM 2165 O O . LEU A 1 287 ? 4.608 -9.125 18.441 1.00 78.44 287 LEU A O 1
ATOM 2169 N N . THR A 1 288 ? 4.543 -10.538 20.173 1.00 64.31 288 THR A N 1
ATOM 2170 C CA . THR A 1 288 ? 5.971 -10.903 20.128 1.00 64.31 288 THR A CA 1
ATOM 2171 C C . THR A 1 288 ? 6.363 -11.576 18.805 1.00 64.31 288 THR A C 1
ATOM 2173 O O . THR A 1 288 ? 7.519 -11.528 18.397 1.00 64.31 288 THR A O 1
ATOM 2176 N N . SER A 1 289 ? 5.396 -12.183 18.114 1.00 60.03 289 SER A N 1
ATOM 2177 C CA . SER A 1 289 ? 5.542 -12.739 16.770 1.00 60.03 289 SER A CA 1
ATOM 2178 C C . SER A 1 289 ? 4.376 -12.248 15.915 1.00 60.03 289 SER A C 1
ATOM 2180 O O . SER A 1 289 ? 3.229 -12.354 16.349 1.00 60.03 289 SER A O 1
ATOM 2182 N N . PHE A 1 290 ? 4.664 -11.770 14.700 1.00 62.66 290 PHE A N 1
ATOM 2183 C CA . PHE A 1 290 ? 3.675 -11.263 13.735 1.00 62.66 290 PHE A CA 1
ATOM 2184 C C . PHE A 1 290 ? 2.927 -10.009 14.224 1.00 62.66 290 PHE A C 1
ATOM 2186 O O . PHE A 1 290 ? 1.725 -10.051 14.486 1.00 62.66 290 PHE A O 1
ATOM 2193 N N . LYS A 1 291 ? 3.653 -8.889 14.334 1.00 68.81 291 LYS A N 1
ATOM 2194 C CA . LYS A 1 291 ? 3.128 -7.576 14.762 1.00 68.81 291 LYS A CA 1
ATOM 2195 C C . LYS A 1 291 ? 1.998 -7.068 13.867 1.00 68.81 291 LYS A C 1
ATOM 2197 O O . LYS A 1 291 ? 1.079 -6.408 14.349 1.00 68.81 291 LYS A O 1
ATOM 2202 N N . ASP A 1 292 ? 2.005 -7.480 12.608 1.00 67.56 292 ASP A N 1
ATOM 2203 C CA . ASP A 1 292 ? 1.044 -7.016 11.608 1.00 67.56 292 ASP A CA 1
ATOM 2204 C C . ASP A 1 292 ? -0.265 -7.810 11.639 1.00 67.56 292 ASP A C 1
ATOM 2206 O O . ASP A 1 292 ? -1.184 -7.533 10.881 1.00 67.56 292 ASP A O 1
ATOM 2210 N N . ARG A 1 293 ? -0.399 -8.800 12.533 1.00 75.12 293 ARG A N 1
ATOM 2211 C CA . ARG A 1 293 ? -1.544 -9.721 12.556 1.00 75.12 293 ARG A CA 1
ATOM 2212 C C . ARG A 1 293 ? -2.886 -9.039 12.808 1.00 75.12 293 ARG A C 1
ATOM 2214 O O . ARG A 1 293 ? -3.869 -9.443 12.196 1.00 75.12 293 ARG A O 1
ATOM 2221 N N . ILE A 1 294 ? -2.925 -8.035 13.688 1.00 79.31 294 ILE A N 1
ATOM 2222 C CA . ILE A 1 294 ? -4.151 -7.260 13.964 1.00 79.31 294 ILE A CA 1
ATOM 2223 C C . ILE A 1 294 ? -4.707 -6.689 12.661 1.00 79.31 294 ILE A C 1
ATOM 2225 O O . ILE A 1 294 ? -5.914 -6.737 12.420 1.00 79.31 294 ILE A O 1
ATOM 2229 N N . TYR A 1 295 ? -3.797 -6.239 11.805 1.00 71.44 295 TYR A N 1
ATOM 2230 C CA . TYR A 1 295 ? -4.086 -5.691 10.500 1.00 71.44 295 TYR A CA 1
ATOM 2231 C C . TYR A 1 295 ? -4.343 -6.790 9.479 1.00 71.44 295 TYR A C 1
ATOM 2233 O O . TYR A 1 295 ? -5.467 -6.901 9.007 1.00 71.44 295 TYR A O 1
ATOM 2241 N N . ARG A 1 296 ? -3.377 -7.670 9.205 1.00 65.12 296 ARG A N 1
ATOM 2242 C CA . ARG A 1 296 ? -3.490 -8.765 8.229 1.00 65.12 296 ARG A CA 1
ATOM 2243 C C . ARG A 1 296 ? -4.770 -9.594 8.382 1.00 65.12 296 ARG A C 1
ATOM 2245 O O . ARG A 1 296 ? -5.360 -10.016 7.396 1.00 65.12 296 ARG A O 1
ATOM 2252 N N . ASP A 1 297 ? -5.185 -9.872 9.618 1.00 70.38 297 ASP A N 1
ATOM 2253 C CA . ASP A 1 297 ? -6.418 -10.616 9.886 1.00 70.38 297 ASP A CA 1
ATOM 2254 C C . ASP A 1 297 ? -7.635 -9.697 10.119 1.00 70.38 297 ASP A C 1
ATOM 2256 O O . ASP A 1 297 ? -8.739 -10.194 10.278 1.00 70.38 297 ASP A O 1
ATOM 2260 N N . ASN A 1 298 ? -7.487 -8.374 10.102 1.00 76.38 298 ASN A N 1
ATOM 2261 C CA . ASN A 1 298 ? -8.554 -7.374 10.199 1.00 76.38 298 ASN A CA 1
ATOM 2262 C C . ASN A 1 298 ? -9.449 -7.548 11.441 1.00 76.38 298 ASN A C 1
ATOM 2264 O O . ASN A 1 298 ? -10.661 -7.779 11.363 1.00 76.38 298 ASN A O 1
ATOM 2268 N N . TRP A 1 299 ? -8.831 -7.484 12.623 1.00 85.69 299 TRP A N 1
ATOM 2269 C CA . TRP A 1 299 ? -9.497 -7.833 13.884 1.00 85.69 299 TRP A CA 1
ATOM 2270 C C . TRP A 1 299 ? -10.698 -6.954 14.219 1.00 85.69 299 TRP A C 1
ATOM 2272 O O . TRP A 1 299 ? -11.668 -7.465 14.770 1.00 85.69 299 TRP A O 1
ATOM 2282 N N . ILE A 1 300 ? -10.670 -5.664 13.879 1.00 85.62 300 ILE A N 1
ATOM 2283 C CA . ILE A 1 300 ? -11.783 -4.749 14.177 1.00 85.62 300 ILE A CA 1
ATOM 2284 C C . ILE A 1 300 ? -13.027 -5.136 13.369 1.00 85.62 300 ILE A C 1
ATOM 2286 O O . ILE A 1 300 ? -14.115 -5.227 13.934 1.00 85.62 300 ILE A O 1
ATOM 2290 N N . ALA A 1 301 ? -12.882 -5.441 12.075 1.00 78.56 301 ALA A N 1
ATOM 2291 C CA . ALA A 1 301 ? -14.006 -5.880 11.245 1.00 78.56 301 ALA A CA 1
ATOM 2292 C C . ALA A 1 301 ? -14.585 -7.227 11.717 1.00 78.56 301 ALA A C 1
ATOM 2294 O O . ALA A 1 301 ? -15.806 -7.397 11.788 1.00 78.56 301 ALA A O 1
ATOM 2295 N N . GLN A 1 302 ? -13.717 -8.169 12.104 1.00 82.50 302 GLN A N 1
ATOM 2296 C CA . GLN A 1 302 ? -14.150 -9.429 12.713 1.00 82.50 302 GLN A CA 1
ATOM 2297 C C . GLN A 1 302 ? -14.890 -9.196 14.032 1.00 82.50 302 GLN A C 1
ATOM 2299 O O . GLN A 1 302 ? -15.939 -9.791 14.257 1.00 82.50 302 GLN A O 1
ATOM 2304 N N . ALA A 1 303 ? -14.379 -8.314 14.890 1.00 88.56 303 ALA A N 1
ATOM 2305 C CA . ALA A 1 303 ? -14.999 -7.998 16.167 1.00 88.56 303 ALA A CA 1
ATOM 2306 C C . ALA A 1 303 ? -16.390 -7.365 15.991 1.00 88.56 303 ALA A C 1
ATOM 2308 O O . ALA A 1 303 ? -17.317 -7.755 16.696 1.00 88.56 303 ALA A O 1
ATOM 2309 N N . LYS A 1 304 ? -16.571 -6.467 15.012 1.00 85.12 304 LYS A N 1
ATOM 2310 C CA . LYS A 1 304 ? -17.896 -5.930 14.648 1.00 85.12 304 LYS A CA 1
ATOM 2311 C C . LYS A 1 304 ? -18.863 -7.040 14.230 1.00 85.12 304 LYS A C 1
ATOM 2313 O O . LYS A 1 304 ? -19.963 -7.125 14.765 1.00 85.12 304 LYS A O 1
ATOM 2318 N N . SER A 1 305 ? -18.419 -7.931 13.344 1.00 83.50 305 SER A N 1
ATOM 2319 C CA . SER A 1 305 ? -19.240 -9.048 12.851 1.00 83.50 305 SER A CA 1
ATOM 2320 C C . SER A 1 305 ? -19.618 -10.026 13.972 1.00 83.50 305 SER A C 1
ATOM 2322 O O . SER A 1 305 ? -20.768 -10.438 14.082 1.00 83.50 305 SER A O 1
ATOM 2324 N N . LEU A 1 306 ? -18.669 -10.360 14.852 1.00 88.25 306 LEU A N 1
ATOM 2325 C CA . LEU A 1 306 ? -18.894 -11.245 15.999 1.00 88.25 306 LEU A CA 1
ATOM 2326 C C . LEU A 1 306 ? -19.793 -10.606 17.066 1.00 88.25 306 LEU A C 1
ATOM 2328 O O . LEU A 1 306 ? -20.531 -11.317 17.752 1.00 88.25 306 LEU A O 1
ATOM 2332 N N . HIS A 1 307 ? -19.738 -9.280 17.220 1.00 89.19 307 HIS A N 1
ATOM 2333 C CA . HIS A 1 307 ? -20.669 -8.545 18.070 1.00 89.19 307 HIS A CA 1
ATOM 2334 C C . HIS A 1 307 ? -22.091 -8.619 17.512 1.00 89.19 307 HIS A C 1
ATOM 2336 O O . HIS A 1 307 ? -23.007 -8.982 18.248 1.00 89.19 307 HIS A O 1
ATOM 2342 N N . GLU A 1 308 ? -22.265 -8.346 16.217 1.00 87.06 308 GLU A N 1
ATOM 2343 C CA . GLU A 1 308 ? -23.561 -8.440 15.540 1.00 87.06 308 GLU A CA 1
ATOM 2344 C C . GLU A 1 308 ? -24.133 -9.862 15.626 1.00 87.06 308 GLU A C 1
ATOM 2346 O O . GLU A 1 308 ? -25.293 -10.035 15.988 1.00 87.06 308 GLU A O 1
ATOM 2351 N N . GLU A 1 309 ? -23.314 -10.896 15.412 1.00 86.94 309 GLU A N 1
ATOM 2352 C CA . GLU A 1 309 ? -23.738 -12.297 15.535 1.00 86.94 309 GLU A CA 1
ATOM 2353 C C . GLU A 1 309 ? -24.191 -12.653 16.963 1.00 86.94 309 GLU A C 1
ATOM 2355 O O . GLU A 1 309 ? -25.164 -13.386 17.147 1.00 86.94 309 GLU A O 1
ATOM 2360 N N . LYS A 1 310 ? -23.497 -12.147 17.991 1.00 87.31 310 LYS A N 1
ATOM 2361 C CA . LYS A 1 310 ? -23.784 -12.489 19.393 1.00 87.31 310 LYS A CA 1
ATOM 2362 C C . LYS A 1 310 ? -24.943 -11.684 19.986 1.00 87.31 310 LYS A C 1
ATOM 2364 O O . LYS A 1 310 ? -25.705 -12.233 20.781 1.00 87.31 310 LYS A O 1
ATOM 2369 N N . TYR A 1 311 ? -25.043 -10.401 19.648 1.00 87.62 311 TYR A N 1
ATOM 2370 C CA . TYR A 1 311 ? -25.959 -9.450 20.285 1.00 87.62 311 TYR A CA 1
ATOM 2371 C C . TYR A 1 311 ? -27.099 -8.985 19.369 1.00 87.62 311 TYR A C 1
ATOM 2373 O O . TYR A 1 311 ? -28.067 -8.409 19.859 1.00 87.62 311 TYR A O 1
ATOM 2381 N N . GLY A 1 312 ? -27.021 -9.246 18.060 1.00 81.44 312 GLY A N 1
ATOM 2382 C CA . GLY A 1 312 ? -27.999 -8.777 17.073 1.00 81.44 312 GLY A CA 1
ATOM 2383 C C . GLY A 1 312 ? -27.938 -7.270 16.809 1.00 81.44 312 GLY A C 1
ATOM 2384 O O . GLY A 1 312 ? -28.837 -6.727 16.170 1.00 81.44 312 GLY A O 1
ATOM 2385 N N . GLU A 1 313 ? -26.906 -6.592 17.313 1.00 80.38 313 GLU A N 1
ATOM 2386 C CA . GLU A 1 313 ? -26.704 -5.151 17.190 1.00 80.38 313 GLU A CA 1
ATOM 2387 C C . GLU A 1 313 ? -25.480 -4.862 16.321 1.00 80.38 313 GLU A C 1
ATOM 2389 O O . GLU A 1 313 ? -24.368 -5.330 16.600 1.00 80.38 313 GLU A O 1
ATOM 2394 N N . LYS A 1 314 ? -25.705 -4.069 15.273 1.00 77.38 314 LYS A N 1
ATOM 2395 C CA . LYS A 1 314 ? -24.678 -3.657 14.324 1.00 77.38 314 LYS A CA 1
ATOM 2396 C C . LYS A 1 314 ? -23.965 -2.396 14.817 1.00 77.38 314 LYS A C 1
ATOM 2398 O O . LYS A 1 314 ? -24.623 -1.420 15.170 1.00 77.38 314 LYS A O 1
ATOM 2403 N N . LEU A 1 315 ? -22.632 -2.444 14.803 1.00 72.94 315 LEU A N 1
ATOM 2404 C CA . LEU A 1 315 ? -21.711 -1.381 15.228 1.00 72.94 315 LEU A CA 1
ATOM 2405 C C . LEU A 1 315 ? -21.046 -0.668 14.045 1.00 72.94 315 LEU A C 1
ATOM 2407 O O . LEU A 1 315 ? -20.869 -1.310 12.982 1.00 72.94 315 LEU A O 1
#

pLDDT: mean 74.31, std 14.04, range [33.19, 94.31]

Nearest PDB structures (foldseek):
  7ane-assembly1_As  TM=5.850E-01  e=2.933E+00  Leishmania major
  7aoi-assembly1_BS  TM=4.635E-01  e=1.011E+00  Trypanosoma brucei
  6hix-assembly1_BS  TM=6.796E-01  e=4.492E+00  Trypanosoma brucei brucei
  6yxx-assembly1_BS  TM=4.251E-01  e=8.614E-01  Trypanosoma brucei brucei

Sequence (315 aa):
ATGAVAATVDPNADDLTRLGISPELAAALNAKGITRFEQVADWSPEEIASLSADHPGLNAGDLPWRARALADGLDPDALGGEDADPAYGPPHAAPAEVDHGAVIASEFSGQDVRADQDLGVVYNSGATPAHTDDLKEIKGVGPKLEEELHRYGVFCFKQIANWSDHNVAEFAQRLNCFKNRIERDRWLPQAAAKDCAGADDAPPRIQTATAEEAAAQFSAELTSGDARQDATYGIVFTSAPETPDDLKKIKGVAKVLEGKLNEIGVYKYRQIAFWTEPAVKEFSKLLTSFKDRIYRDNWIAQAKSLHEEKYGEKL

Mean predicted aligned error: 18.66 Å

Radius of gyration: 27.56 Å; Cα contacts (8 Å, |Δi|>4): 422; chains: 1; bounding box: 76×42×82 Å

Solvent-accessible surface area (backbone atoms only — not comparable to full-atom values): 17642 Å² total; per-residue (Å²): 133,86,79,79,77,76,76,79,77,60,95,78,53,47,74,55,46,79,54,76,48,54,69,70,56,35,52,52,38,41,74,72,71,50,38,42,34,65,63,46,37,68,57,50,74,67,57,33,50,50,51,28,69,76,37,79,88,54,70,41,74,44,35,28,55,33,16,42,32,48,65,74,72,43,62,51,76,82,30,64,52,103,84,33,55,63,82,50,67,65,65,51,77,48,49,79,73,59,67,41,67,59,47,39,63,72,80,39,66,95,52,68,60,42,71,37,90,53,70,25,50,22,39,43,94,87,54,78,68,97,64,71,50,71,58,57,77,32,64,87,39,44,73,73,53,42,55,50,37,45,74,67,27,45,46,44,35,63,41,53,38,58,36,19,38,58,20,47,49,43,48,16,63,75,68,74,39,61,51,64,49,52,28,67,42,32,41,40,47,31,17,42,47,48,47,69,44,39,64,71,75,47,68,25,88,61,80,54,30,51,73,64,59,34,44,62,81,38,45,66,41,48,73,71,58,50,26,45,84,38,91,55,66,28,65,25,30,75,58,88,62,99,75,62,48,73,58,57,77,40,74,90,38,45,74,70,51,42,51,55,38,42,75,68,20,49,46,46,36,66,48,50,35,33,29,21,63,57,18,51,57,50,56,25,66,72,36,86,69,66,47,52,42,61,27,75,56,32,45,36,64,48,19,33,53,54,35,24,73,75,71,74,51,85,119

Foldseek 3Di:
DPDDPPLPPDPPFDDLVLLVDDPVVSVVCVVVVNRALQVLLPDDPVNLVVVCVVPPPDPSQSSNQSSVCVVVVHRLVVQDDVPHDLQGTGQDAFAQDFPLVVCCVPPVPPAQWDQDPQQGIFHDVPGDGPDFDDLPQQPLQDPVNQVQCVVRRHGALSRLLRDHNNNLVSSCVSSVHHSCSCRSSVSNSSSVSCVVCVCPPPLHDQPAADLVVLCVVCVVCCVVQQWDQDPQQGIFGPAADPDFDDLCQQPPQDPVNQVVCVVRRNGALSSLLHHHPNNLQNSLVVCPPPSSCCRNSSSNVVSQVVCCVVPVDGD

Secondary structure (DSSP, 8-state):
----------TT---GGGGT--HHHHHHHHHTT--SHHHHHT--HHHHHHHHHHSTT--GGGHHHHHHHHHTT--SSTTSSTT--TTSSS--PPPS---HHHHHHHHSTTS-EEEETTTEEEE-TT---S----GGGSTT--HHHHHHHHHTT--SHHHHHT--HHHHHHHHHHTT--HHHHHHTTHHHHHHHHHHSTTSSS-----PPPHHHHHHHTHHHHHHTSEEEETTTEEEESS--SS---GGGSTT--HHHHHHHHHHT---HHHHHT--HHHHHHHHHH-SS-TTHHHHTTHHHHHHHHHHHHHS---